Protein AF-A0A2E5VVD4-F1 (afdb_monomer_lite)

Sequence (200 aa):
MLAKIFTSFLLYHSFAFPFYCQLQSVQVDSKLNGIIVKLELDSLLDYKNISGWQSDNDWFYLTLYQCKTPLNGSILKSVHKDILKFEIIENEESLQLGIKSKEPIDQFNFSTPFNKNTIIASLHFSTKILATGNKNKTINHHFDDVGISMGIKTWLNTTGVGLTISGLVREDKMTENFHFKAGLSIIITTFILDKILRNF

Foldseek 3Di:
DVVVVVVVVVVVVVVPDQQAKEWAEWAWDDDPFFIKIKTAIPDAADPVQWDWDWDPQQKIKIKGFRYDHPPVNHYHYHHDPQFPDWDWDDDPGIIMIITHHPFTFDDKDWDDPPPGSMIIITTGGDCVCVVCVVVPPPPPPPPLQLFDDPVVLVVLLVQLVVLLVVLVVDPPDSVVGPSNVSSVCSNVVRVVRRVVSNVD

pLDDT: mean 84.1, std 15.3, range [38.66, 98.0]

Secondary structure (DSSP, 8-state):
-HHHHHHHHHHHHHTS-PPPEEEEEEEEEEETTEEEEEEEESSPPPGGGEEEEE-TTSEEEEEEETEE--TT---EEEE-TT-SEEEEEE-SSEEEEEEE-SS-EEEEEEE--TTSSEEEEEEEEPHHHHHHHHHH----------SS-HHHHHHHHHHHHHHHHHHHSSSS-TTT-HHHHHHHHHHHHHHHHHHHHH--

Structure (mmCIF, N/CA/C/O backbone):
data_AF-A0A2E5VVD4-F1
#
_entry.id   AF-A0A2E5VVD4-F1
#
loop_
_atom_site.group_PDB
_atom_site.id
_atom_site.type_symbol
_atom_site.label_atom_id
_atom_site.label_alt_id
_atom_site.label_comp_id
_atom_site.label_asym_id
_atom_site.label_entity_id
_atom_site.label_seq_id
_atom_site.pdbx_PDB_ins_code
_atom_site.Cartn_x
_atom_site.Cartn_y
_atom_site.Cartn_z
_atom_site.occupancy
_atom_site.B_iso_or_equiv
_atom_site.auth_seq_id
_atom_site.auth_comp_id
_atom_site.auth_asym_id
_atom_site.auth_atom_id
_atom_site.pdbx_PDB_model_num
ATOM 1 N N . MET A 1 1 ? -18.005 -10.416 52.080 1.00 66.06 1 MET A N 1
ATOM 2 C CA . MET A 1 1 ? -18.365 -11.183 50.863 1.00 66.06 1 MET A CA 1
ATOM 3 C C . MET A 1 1 ? -18.692 -10.252 49.693 1.00 66.06 1 MET A C 1
ATOM 5 O O . MET A 1 1 ? -18.036 -10.364 48.670 1.00 66.06 1 MET A O 1
ATOM 9 N N . LEU A 1 2 ? -19.574 -9.260 49.879 1.00 74.19 2 LEU A N 1
ATOM 10 C CA . LEU A 1 2 ? -19.893 -8.210 48.889 1.00 74.19 2 LEU A CA 1
ATOM 11 C C . LEU A 1 2 ? -18.675 -7.458 48.323 1.00 74.19 2 LEU A C 1
ATOM 13 O O . LEU A 1 2 ? -18.548 -7.344 47.111 1.00 74.19 2 LEU A O 1
ATOM 17 N N . ALA A 1 3 ? -17.736 -7.031 49.175 1.00 74.00 3 ALA A N 1
ATOM 18 C CA . ALA A 1 3 ? -16.533 -6.328 48.716 1.00 74.00 3 ALA A CA 1
ATOM 19 C C . ALA A 1 3 ? -15.671 -7.171 47.756 1.00 74.00 3 ALA A C 1
ATOM 21 O O . ALA A 1 3 ? -15.161 -6.639 46.781 1.00 74.00 3 ALA A O 1
ATOM 22 N N . LYS A 1 4 ? -15.573 -8.493 47.983 1.00 70.56 4 LYS A N 1
ATOM 23 C CA . LYS A 1 4 ? -14.806 -9.408 47.119 1.00 70.56 4 LYS A CA 1
ATOM 24 C C . LYS A 1 4 ? -15.475 -9.621 45.757 1.00 70.56 4 LYS A C 1
ATOM 26 O O . LYS A 1 4 ? -14.786 -9.705 44.746 1.00 70.56 4 LYS A O 1
ATOM 31 N N . ILE A 1 5 ? -16.808 -9.678 45.732 1.00 80.00 5 ILE A N 1
ATOM 32 C CA . ILE A 1 5 ? -17.602 -9.772 44.497 1.00 80.00 5 ILE A CA 1
ATOM 33 C C . ILE A 1 5 ? -17.449 -8.484 43.683 1.00 80.00 5 ILE A C 1
ATOM 35 O O . ILE A 1 5 ? -17.184 -8.545 42.488 1.00 80.00 5 ILE A O 1
ATOM 39 N N . PHE A 1 6 ? -17.520 -7.328 44.344 1.00 80.19 6 PHE A N 1
ATOM 40 C CA . PHE A 1 6 ? -17.354 -6.028 43.700 1.00 80.19 6 PHE A CA 1
ATOM 41 C C . PHE A 1 6 ? -15.943 -5.844 43.122 1.00 80.19 6 PHE A C 1
ATOM 43 O O . PHE A 1 6 ? -15.794 -5.453 41.968 1.00 80.19 6 PHE A O 1
ATOM 50 N N . THR A 1 7 ? -14.897 -6.215 43.869 1.00 76.25 7 THR A N 1
ATOM 51 C CA . THR A 1 7 ? -13.516 -6.180 43.356 1.00 76.25 7 THR A CA 1
ATOM 52 C C . THR A 1 7 ? -13.291 -7.162 42.210 1.00 76.25 7 THR A C 1
ATOM 54 O O . THR A 1 7 ? -12.569 -6.843 41.271 1.00 76.25 7 THR A O 1
ATOM 57 N N . SER A 1 8 ? -13.920 -8.341 42.253 1.00 73.94 8 SER A N 1
ATOM 58 C CA . SER A 1 8 ? -13.820 -9.330 41.174 1.00 73.94 8 SER A CA 1
ATOM 59 C C . SER A 1 8 ? -14.537 -8.864 39.906 1.00 73.94 8 SER A C 1
ATOM 61 O O . SER A 1 8 ? -14.047 -9.118 38.811 1.00 73.94 8 SER A O 1
ATOM 63 N N . PHE A 1 9 ? -15.663 -8.158 40.049 1.00 76.75 9 PHE A N 1
ATOM 64 C CA . PHE A 1 9 ? -16.399 -7.551 38.941 1.00 76.75 9 PHE A CA 1
ATOM 65 C C . PHE A 1 9 ? -15.610 -6.401 38.293 1.00 76.75 9 PHE A C 1
ATOM 67 O O . PHE A 1 9 ? -15.500 -6.345 37.070 1.00 76.75 9 PHE A O 1
ATOM 74 N N . LEU A 1 10 ? -14.983 -5.539 39.104 1.00 72.69 10 LEU A N 1
ATOM 75 C CA . LEU A 1 10 ? -14.117 -4.458 38.615 1.00 72.69 10 LEU A CA 1
ATOM 76 C C . LEU A 1 10 ? -12.879 -4.982 37.877 1.00 72.69 10 LEU A C 1
ATOM 78 O O . LEU A 1 10 ? -12.549 -4.470 36.812 1.00 72.69 10 LEU A O 1
ATOM 82 N N . LEU A 1 11 ? -12.222 -6.025 38.398 1.00 66.31 11 LEU A N 1
ATOM 83 C CA . LEU A 1 11 ? -11.095 -6.664 37.711 1.00 66.31 11 LEU A CA 1
ATOM 84 C C . LEU A 1 11 ? -11.517 -7.256 36.361 1.00 66.31 11 LEU A C 1
ATOM 86 O O . LEU A 1 11 ? -10.784 -7.102 35.391 1.00 66.31 11 LEU A O 1
ATOM 90 N N . TYR A 1 12 ? -12.706 -7.864 36.273 1.00 69.69 12 TYR A N 1
ATOM 91 C CA . TYR A 1 12 ? -13.235 -8.409 35.017 1.00 69.69 12 TYR A CA 1
ATOM 92 C C . TYR A 1 12 ? -13.487 -7.324 33.960 1.00 69.69 12 TYR A C 1
ATOM 94 O O . TYR A 1 12 ? -13.203 -7.535 32.784 1.00 69.69 12 TYR A O 1
ATOM 102 N N . HIS A 1 13 ? -13.981 -6.151 34.368 1.00 59.47 13 HIS A N 1
ATOM 103 C CA . HIS A 1 13 ? -14.210 -5.028 33.453 1.00 59.47 13 HIS A CA 1
ATOM 104 C C . HIS A 1 13 ? -12.912 -4.432 32.899 1.00 59.47 13 HIS A C 1
ATOM 106 O O . HIS A 1 13 ? -12.866 -4.078 31.724 1.00 59.47 13 HIS A O 1
ATOM 112 N N . SER A 1 14 ? -11.839 -4.375 33.690 1.00 57.50 14 SER A N 1
ATOM 113 C CA . SER A 1 14 ? -10.549 -3.838 33.230 1.00 57.50 14 SER A CA 1
ATOM 114 C C . SER A 1 14 ? -9.886 -4.682 32.133 1.00 57.50 14 SER A C 1
ATOM 116 O O . SER A 1 14 ? -9.133 -4.138 31.333 1.00 57.50 14 SER A O 1
ATOM 118 N N . PHE A 1 15 ? -10.176 -5.987 32.057 1.00 58.84 15 PHE A N 1
ATOM 119 C CA . PHE A 1 15 ? -9.691 -6.858 30.975 1.00 58.84 15 PHE A CA 1
ATOM 120 C C . PHE A 1 15 ? -10.550 -6.798 29.703 1.00 58.84 15 PHE A C 1
ATOM 122 O O . PHE A 1 15 ? -10.121 -7.286 28.662 1.00 58.84 15 PHE A O 1
ATOM 129 N N . ALA A 1 16 ? -11.753 -6.222 29.775 1.00 57.25 16 ALA A N 1
ATOM 130 C CA . ALA A 1 16 ? -12.737 -6.267 28.695 1.00 57.25 16 ALA A CA 1
ATOM 131 C C . ALA A 1 16 ? -12.714 -5.043 27.766 1.00 57.25 16 ALA A C 1
ATOM 133 O O . ALA A 1 16 ? -13.483 -5.010 26.809 1.00 57.25 16 ALA A O 1
ATOM 134 N N . PHE A 1 17 ? -11.860 -4.044 28.016 1.00 59.28 17 PHE A N 1
ATOM 135 C CA . PHE A 1 17 ? -11.708 -2.907 27.109 1.00 59.28 17 PHE A CA 1
ATOM 136 C C . PHE A 1 17 ? -10.603 -3.190 26.084 1.00 59.28 17 PHE A C 1
ATOM 138 O O . PHE A 1 17 ? -9.424 -3.139 26.441 1.00 59.28 17 PHE A O 1
ATOM 145 N N . PRO A 1 18 ? -10.946 -3.487 24.815 1.00 64.69 18 PRO A N 1
ATOM 146 C CA . PRO A 1 18 ? -9.945 -3.584 23.765 1.00 64.69 18 PRO A CA 1
ATOM 147 C C . PRO A 1 18 ? -9.253 -2.230 23.597 1.00 64.69 18 PRO A C 1
ATOM 149 O O . PRO A 1 18 ? -9.897 -1.183 23.507 1.00 64.69 18 PRO A O 1
ATOM 152 N N . PHE A 1 19 ? -7.924 -2.256 23.590 1.00 73.19 19 PHE A N 1
ATOM 153 C CA . PHE A 1 19 ? -7.115 -1.081 23.306 1.00 73.19 19 PHE A CA 1
ATOM 154 C C . PHE A 1 19 ? -7.217 -0.772 21.809 1.00 73.19 19 PHE A C 1
ATOM 156 O O . PHE A 1 19 ? -6.881 -1.624 20.989 1.00 73.19 19 PHE A O 1
ATOM 163 N N . TYR A 1 20 ? -7.698 0.424 21.461 1.00 87.69 20 TYR A N 1
ATOM 164 C CA . TYR A 1 20 ? -7.788 0.879 20.074 1.00 87.69 20 TYR A CA 1
ATOM 165 C C . TYR A 1 20 ? -6.680 1.878 19.767 1.00 87.69 20 TYR A C 1
ATOM 167 O O . TYR A 1 20 ? -6.495 2.837 20.516 1.00 87.69 20 TYR A O 1
ATOM 175 N N . CYS A 1 21 ? -6.010 1.693 18.635 1.00 92.00 21 CYS A N 1
ATOM 176 C CA . CYS A 1 21 ? -5.147 2.712 18.062 1.00 92.00 21 CYS A CA 1
ATOM 177 C C . CYS A 1 21 ? -5.980 3.854 17.453 1.00 92.00 21 CYS A C 1
ATOM 179 O O . CYS A 1 21 ? -7.119 3.651 17.022 1.00 92.00 21 CYS A O 1
ATOM 181 N N . GLN A 1 22 ? -5.418 5.054 17.368 1.00 93.81 22 GLN A N 1
ATOM 182 C CA . GLN A 1 22 ? -6.041 6.203 16.708 1.00 93.81 22 GLN A CA 1
ATOM 183 C C . GLN A 1 22 ? -5.220 6.646 15.503 1.00 93.81 22 GLN A C 1
ATOM 185 O O . GLN A 1 22 ? -4.016 6.881 15.618 1.00 93.81 22 GLN A O 1
ATOM 190 N N . LEU A 1 23 ? -5.879 6.811 14.353 1.00 95.19 23 LEU A N 1
ATOM 191 C CA . LEU A 1 23 ? -5.253 7.360 13.150 1.00 95.19 23 LEU A CA 1
ATOM 192 C C . LEU A 1 23 ? -5.106 8.881 13.276 1.00 95.19 23 LEU A C 1
ATOM 194 O O . LEU A 1 23 ? -6.095 9.606 13.248 1.00 95.19 23 LEU A O 1
ATOM 198 N N . GLN A 1 24 ? -3.874 9.373 13.373 1.00 94.75 24 GLN A N 1
ATOM 199 C CA . GLN A 1 24 ? -3.573 10.802 13.502 1.00 94.75 24 GLN A CA 1
ATOM 200 C C . GLN A 1 24 ? -3.412 11.480 12.140 1.00 94.75 24 GLN A C 1
ATOM 202 O O . GLN A 1 24 ? -3.912 12.587 11.917 1.00 94.75 24 GLN A O 1
ATOM 207 N N . SER A 1 25 ? -2.718 10.819 11.212 1.00 95.19 25 SER A N 1
ATOM 208 C CA . SER A 1 25 ? -2.493 11.354 9.872 1.00 95.19 25 SER A CA 1
ATOM 209 C C . SER A 1 25 ? -2.483 10.269 8.803 1.00 95.19 25 SER A C 1
ATOM 211 O O . SER A 1 25 ? -2.106 9.120 9.043 1.00 95.19 25 SER A O 1
ATOM 213 N N . VAL A 1 26 ? -2.910 10.653 7.602 1.00 97.00 26 VAL A N 1
ATOM 214 C CA . VAL A 1 26 ? -2.826 9.840 6.393 1.00 97.00 26 VAL A CA 1
ATOM 215 C C . VAL A 1 26 ? -2.286 10.674 5.240 1.00 97.00 26 VAL A C 1
ATOM 217 O O . VAL A 1 26 ? -2.833 11.720 4.881 1.00 97.00 26 VAL A O 1
ATOM 220 N N . GLN A 1 27 ? -1.214 10.177 4.635 1.00 97.81 27 GLN A N 1
ATOM 221 C CA . GLN A 1 27 ? -0.644 10.704 3.408 1.00 97.81 27 GLN A CA 1
ATOM 222 C C . GLN A 1 27 ? -0.701 9.632 2.319 1.00 97.81 27 GLN A C 1
ATOM 224 O O . GLN A 1 27 ? -0.211 8.523 2.513 1.00 97.81 27 GLN A O 1
ATOM 229 N N . VAL A 1 28 ? -1.286 9.965 1.172 1.00 97.88 28 VAL A N 1
ATOM 230 C CA . VAL A 1 28 ? -1.399 9.075 0.012 1.00 97.88 28 VAL A CA 1
ATOM 231 C C . VAL A 1 28 ? -0.678 9.714 -1.164 1.00 97.88 28 VAL A C 1
ATOM 233 O O . VAL A 1 28 ? -1.190 10.656 -1.766 1.00 97.88 28 VAL A O 1
ATOM 236 N N . ASP A 1 29 ? 0.492 9.188 -1.510 1.00 97.62 29 ASP A N 1
ATOM 237 C CA . ASP A 1 29 ? 1.311 9.673 -2.617 1.00 97.62 29 ASP A CA 1
ATOM 238 C C . ASP A 1 29 ? 1.200 8.739 -3.825 1.00 97.62 29 ASP A C 1
ATOM 240 O O . ASP A 1 29 ? 1.429 7.534 -3.717 1.00 97.62 29 ASP A O 1
ATOM 244 N N . SER A 1 30 ? 0.928 9.298 -5.005 1.00 94.69 30 SER A N 1
ATOM 245 C CA . SER A 1 30 ? 0.985 8.542 -6.260 1.00 94.69 30 SER A CA 1
ATOM 246 C C . SER A 1 30 ? 2.418 8.489 -6.790 1.00 94.69 30 SER A C 1
ATOM 248 O O . SER A 1 30 ? 3.129 9.497 -6.794 1.00 94.69 30 SER A O 1
ATOM 250 N N . LYS A 1 31 ? 2.841 7.321 -7.269 1.00 94.44 31 LYS A N 1
ATOM 251 C CA . LYS A 1 31 ? 4.103 7.078 -7.983 1.00 94.44 31 LYS A CA 1
ATOM 252 C C . LYS A 1 31 ? 3.797 6.477 -9.357 1.00 94.44 31 LYS A C 1
ATOM 254 O O . LYS A 1 31 ? 2.655 6.152 -9.665 1.00 94.44 31 LYS A O 1
ATOM 259 N N . LEU A 1 32 ? 4.821 6.332 -10.198 1.00 89.75 32 LEU A N 1
ATOM 260 C CA . LEU A 1 32 ? 4.652 5.765 -11.543 1.00 89.75 32 LEU A CA 1
ATOM 261 C C . LEU A 1 32 ? 4.206 4.296 -11.518 1.00 89.75 32 LEU A C 1
ATOM 263 O O . LEU A 1 32 ? 3.442 3.872 -12.374 1.00 89.75 32 LEU A O 1
ATOM 267 N N . ASN A 1 33 ? 4.691 3.523 -10.548 1.00 90.12 33 ASN A N 1
ATOM 268 C CA . ASN A 1 33 ? 4.468 2.080 -10.440 1.00 90.12 33 ASN A CA 1
ATOM 269 C C . ASN A 1 33 ? 3.505 1.693 -9.307 1.00 90.12 33 ASN A C 1
ATOM 271 O O . ASN A 1 33 ? 3.411 0.511 -8.971 1.00 90.12 33 ASN A O 1
ATOM 275 N N . GLY A 1 34 ? 2.836 2.660 -8.680 1.00 94.94 34 GLY A N 1
ATOM 276 C CA . GLY A 1 34 ? 1.992 2.376 -7.531 1.00 94.94 34 GLY A CA 1
ATOM 277 C C . GLY A 1 34 ? 1.653 3.586 -6.674 1.00 94.94 34 GLY A C 1
ATOM 278 O O . GLY A 1 34 ? 1.798 4.737 -7.083 1.00 94.94 34 GLY A O 1
ATOM 279 N N . ILE A 1 35 ? 1.222 3.307 -5.451 1.00 97.50 35 ILE A N 1
ATOM 280 C CA . ILE A 1 35 ? 0.815 4.277 -4.439 1.00 97.50 35 ILE A CA 1
ATOM 281 C C . ILE A 1 35 ? 1.576 3.974 -3.150 1.00 97.50 35 ILE A C 1
ATOM 283 O O . ILE A 1 35 ? 1.736 2.814 -2.767 1.00 97.50 35 ILE A O 1
ATOM 287 N N . ILE A 1 36 ? 2.031 5.021 -2.468 1.00 98.00 36 ILE A N 1
ATOM 288 C CA . ILE A 1 36 ? 2.586 4.924 -1.119 1.00 98.00 36 ILE A CA 1
ATOM 289 C C . ILE A 1 36 ? 1.586 5.555 -0.161 1.00 98.00 36 ILE A C 1
ATOM 291 O O . ILE A 1 36 ? 1.243 6.728 -0.300 1.00 98.00 36 ILE A O 1
ATOM 295 N N . VAL A 1 37 ? 1.135 4.779 0.817 1.00 97.88 37 VAL A N 1
ATOM 296 C CA . VAL A 1 37 ? 0.280 5.258 1.902 1.00 97.88 37 VAL A CA 1
ATOM 297 C C . VAL A 1 37 ? 1.112 5.301 3.170 1.00 97.88 37 VAL A C 1
ATOM 299 O O . VAL A 1 37 ? 1.617 4.273 3.613 1.00 97.88 37 VAL A O 1
ATOM 302 N N . LYS A 1 38 ? 1.251 6.479 3.764 1.00 96.94 38 LYS A N 1
ATOM 303 C CA . LYS A 1 38 ? 1.884 6.665 5.065 1.00 96.94 38 LYS A CA 1
ATOM 304 C C . LYS A 1 38 ? 0.809 7.011 6.087 1.00 96.94 38 LYS A C 1
ATOM 306 O O . LYS A 1 38 ? 0.061 7.967 5.901 1.00 96.94 38 LYS A O 1
ATOM 311 N N . LEU A 1 39 ? 0.752 6.228 7.153 1.00 96.06 39 LEU A N 1
ATOM 312 C CA . LEU A 1 39 ? -0.196 6.366 8.251 1.00 96.06 39 LEU A CA 1
ATOM 313 C C . LEU A 1 39 ? 0.583 6.661 9.520 1.00 96.06 39 LEU A C 1
ATOM 315 O O . LEU A 1 39 ? 1.559 5.965 9.794 1.00 96.06 39 LEU A O 1
ATOM 319 N N . GLU A 1 40 ? 0.159 7.655 10.289 1.00 94.75 40 GLU A N 1
ATOM 320 C CA . GLU A 1 40 ? 0.685 7.907 11.631 1.00 94.75 40 GLU A CA 1
ATOM 321 C C . GLU A 1 40 ? -0.414 7.639 12.651 1.00 94.75 40 GLU A C 1
ATOM 323 O O . GLU A 1 40 ? -1.542 8.114 12.513 1.00 94.75 40 GLU A O 1
ATOM 328 N N . LEU A 1 41 ? -0.072 6.838 13.650 1.00 93.62 41 LEU A N 1
ATOM 329 C CA . LEU A 1 41 ? -0.947 6.356 14.701 1.00 93.62 41 LEU A CA 1
ATOM 330 C C . LEU A 1 41 ? -0.486 6.904 16.054 1.00 93.62 41 LEU A C 1
ATOM 332 O O . LEU A 1 41 ? 0.678 7.259 16.240 1.00 93.62 41 LEU A O 1
ATOM 336 N N . ASP A 1 42 ? -1.381 6.918 17.032 1.00 92.44 42 ASP A N 1
ATOM 337 C CA . ASP A 1 42 ? -1.037 7.239 18.422 1.00 92.44 42 ASP A CA 1
ATOM 338 C C . ASP A 1 42 ? -0.238 6.133 19.133 1.00 92.44 42 ASP A C 1
ATOM 340 O O . ASP A 1 42 ? 0.471 6.400 20.101 1.00 92.44 42 ASP A O 1
ATOM 344 N N . SER A 1 43 ? -0.294 4.904 18.620 1.00 89.50 43 SER A N 1
ATOM 345 C CA . SER A 1 43 ? 0.280 3.695 19.209 1.00 89.50 43 SER A CA 1
ATOM 346 C C . SER A 1 43 ? 0.775 2.732 18.125 1.00 89.50 43 SER A C 1
ATOM 348 O O . SER A 1 43 ? 0.366 2.798 16.965 1.00 89.50 43 SER A O 1
ATOM 350 N N . LEU A 1 44 ? 1.713 1.851 18.487 1.00 84.19 44 LEU A N 1
ATOM 351 C CA . LEU A 1 44 ? 2.206 0.812 1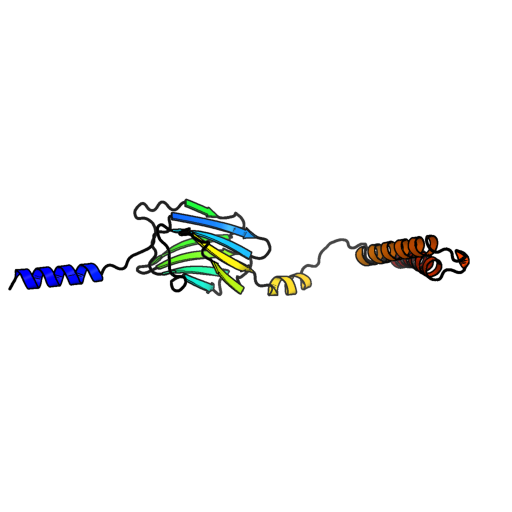7.582 1.00 84.19 44 LEU A CA 1
ATOM 352 C C . LEU A 1 44 ? 1.120 -0.240 17.355 1.00 84.19 44 LEU A C 1
ATOM 354 O O . LEU A 1 44 ? 0.574 -0.792 18.308 1.00 84.19 44 LEU A O 1
ATOM 358 N N . LEU A 1 45 ? 0.868 -0.549 16.087 1.00 84.88 45 LEU A N 1
ATOM 359 C CA . LEU A 1 45 ? -0.050 -1.600 15.675 1.00 84.88 45 LEU A CA 1
ATOM 360 C C . LEU A 1 45 ? 0.736 -2.852 15.269 1.00 84.88 45 LEU A C 1
ATOM 362 O O . LEU A 1 45 ? 1.731 -2.760 14.549 1.00 84.88 45 LEU A O 1
ATOM 366 N N . ASP A 1 46 ? 0.279 -4.022 15.717 1.00 85.25 46 ASP A N 1
ATOM 367 C CA . ASP A 1 46 ? 0.824 -5.308 15.276 1.00 85.25 46 ASP A CA 1
ATOM 368 C C . ASP A 1 46 ? 0.535 -5.509 13.779 1.00 85.25 46 ASP A C 1
ATOM 370 O O . ASP A 1 46 ? -0.575 -5.254 13.312 1.00 85.25 46 ASP A O 1
ATOM 374 N N . TYR A 1 47 ? 1.517 -6.007 13.028 1.00 85.25 47 TYR A N 1
ATOM 375 C CA . TYR A 1 47 ? 1.385 -6.278 11.598 1.00 85.25 47 TYR A CA 1
ATOM 376 C C . TYR A 1 47 ? 0.196 -7.193 11.280 1.00 85.25 47 TYR A C 1
ATOM 378 O O . TYR A 1 47 ? -0.463 -7.020 10.257 1.00 85.25 47 TYR A O 1
ATOM 386 N N . LYS A 1 48 ? -0.124 -8.139 12.173 1.00 89.44 48 LYS A N 1
ATOM 387 C CA . LYS A 1 48 ? -1.277 -9.043 12.005 1.00 89.44 48 LYS A CA 1
ATOM 388 C C . LYS A 1 48 ? -2.628 -8.315 11.999 1.00 89.44 48 LYS A C 1
ATOM 390 O O . LYS A 1 48 ? -3.611 -8.866 11.519 1.00 89.44 48 LYS A O 1
ATOM 395 N N . ASN A 1 49 ? -2.669 -7.093 12.531 1.00 92.38 49 ASN A N 1
ATOM 396 C CA . ASN A 1 49 ? -3.857 -6.248 12.594 1.00 92.38 49 ASN A CA 1
ATOM 397 C C . ASN A 1 49 ? -3.955 -5.305 11.381 1.00 92.38 49 ASN A C 1
ATOM 399 O O . ASN A 1 49 ? -4.740 -4.357 11.401 1.00 92.38 49 ASN A O 1
ATOM 403 N N . ILE A 1 50 ? -3.184 -5.553 10.320 1.00 94.44 50 ILE A N 1
ATOM 404 C CA . ILE A 1 50 ? -3.227 -4.789 9.075 1.00 94.44 50 ILE A CA 1
ATOM 405 C C . ILE A 1 50 ? -3.509 -5.754 7.928 1.00 94.44 50 ILE A C 1
ATOM 407 O O . ILE A 1 50 ? -2.820 -6.759 7.759 1.00 94.44 50 ILE A O 1
ATOM 411 N N . SER A 1 51 ? -4.499 -5.438 7.100 1.00 95.75 51 SER A N 1
ATOM 412 C CA . SER A 1 51 ? -4.776 -6.201 5.882 1.00 95.75 51 SER A CA 1
ATOM 413 C C . SER A 1 51 ? -5.087 -5.292 4.704 1.00 95.75 51 SER A C 1
ATOM 415 O O . SER A 1 51 ? -5.575 -4.177 4.874 1.00 95.75 51 SER A O 1
ATOM 417 N N . GLY A 1 52 ? -4.821 -5.781 3.498 1.00 96.31 52 GLY A N 1
ATOM 418 C CA . GLY A 1 52 ? -5.132 -5.098 2.249 1.00 96.31 52 GLY A CA 1
ATOM 419 C C . GLY A 1 52 ? -5.877 -6.030 1.306 1.00 96.31 52 GLY A C 1
ATOM 420 O O . GLY A 1 52 ? -5.605 -7.230 1.301 1.00 96.31 52 GLY A O 1
ATOM 421 N N . TRP A 1 53 ? -6.802 -5.502 0.513 1.00 96.00 53 TRP A N 1
ATOM 422 C CA . TRP A 1 53 ? -7.429 -6.265 -0.563 1.00 96.00 53 TRP A CA 1
ATOM 423 C C . TRP A 1 53 ? -7.883 -5.359 -1.707 1.00 96.00 53 TRP A C 1
ATOM 425 O O . TRP A 1 53 ? -8.292 -4.216 -1.500 1.00 96.00 53 TRP A O 1
ATOM 435 N N . GLN A 1 54 ? -7.788 -5.888 -2.925 1.00 94.75 54 GLN A N 1
ATOM 436 C CA . GLN A 1 54 ? -8.278 -5.250 -4.141 1.00 94.75 54 GLN A CA 1
ATOM 437 C C . GLN A 1 54 ? -9.694 -5.759 -4.428 1.00 94.75 54 GLN A C 1
ATOM 439 O O . GLN A 1 54 ? -9.923 -6.964 -4.482 1.00 94.75 54 GLN A O 1
ATOM 444 N N . SER A 1 55 ? -10.628 -4.833 -4.607 1.00 92.19 55 SER A N 1
ATOM 445 C CA . SER A 1 55 ? -12.005 -5.086 -5.026 1.00 92.19 55 SER A CA 1
ATOM 446 C C . SER A 1 55 ? -12.130 -5.043 -6.552 1.00 92.19 55 SER A C 1
ATOM 448 O O . SER A 1 55 ? -11.343 -4.371 -7.226 1.00 92.19 55 SER A O 1
ATOM 450 N N . ASP A 1 56 ? -13.175 -5.671 -7.093 1.00 88.31 56 ASP A N 1
ATOM 451 C CA . ASP A 1 56 ? -13.462 -5.738 -8.536 1.00 88.31 56 ASP A CA 1
ATOM 452 C C . ASP A 1 56 ? -13.880 -4.389 -9.157 1.00 88.31 56 ASP A C 1
ATOM 454 O O . ASP A 1 56 ? -13.994 -4.261 -10.372 1.00 88.31 56 ASP A O 1
ATOM 458 N N . ASN A 1 57 ? -14.128 -3.364 -8.338 1.00 87.69 57 ASN A N 1
ATOM 459 C CA . ASN A 1 57 ? -14.611 -2.040 -8.750 1.00 87.69 57 ASN A CA 1
ATOM 460 C C . ASN A 1 57 ? -13.545 -0.929 -8.624 1.00 87.69 57 ASN A C 1
ATOM 462 O O . ASN A 1 57 ? -13.875 0.229 -8.334 1.00 87.69 57 ASN A O 1
ATOM 466 N N . ASP A 1 58 ? -12.276 -1.294 -8.827 1.00 89.50 58 ASP A N 1
ATOM 467 C CA . ASP A 1 58 ? -11.079 -0.433 -8.777 1.00 89.50 58 ASP A CA 1
ATOM 468 C C . ASP A 1 58 ? -10.785 0.200 -7.409 1.00 89.50 58 ASP A C 1
ATOM 470 O O . ASP A 1 58 ? -9.999 1.145 -7.295 1.00 89.50 58 ASP A O 1
ATOM 474 N N . TRP A 1 59 ? -11.406 -0.320 -6.351 1.00 96.75 59 TRP A N 1
ATOM 475 C CA . TRP A 1 59 ? -11.099 0.069 -4.982 1.00 96.75 59 TRP A CA 1
ATOM 476 C C . TRP A 1 59 ? -10.070 -0.864 -4.376 1.00 96.75 59 TRP A C 1
ATOM 478 O O . TRP A 1 59 ? -10.246 -2.078 -4.363 1.00 96.75 59 TRP A O 1
ATOM 488 N N . PHE A 1 60 ? -9.031 -0.283 -3.801 1.00 97.56 60 PHE A N 1
ATOM 489 C CA . PHE A 1 60 ? -8.176 -0.968 -2.854 1.00 97.56 60 PHE A CA 1
ATOM 490 C C . PHE A 1 60 ? -8.575 -0.566 -1.439 1.00 97.56 60 PHE A C 1
ATOM 492 O O . PHE A 1 60 ? -8.747 0.621 -1.146 1.00 97.56 60 PHE A O 1
ATOM 499 N N . TYR A 1 61 ? -8.699 -1.545 -0.554 1.00 97.62 61 TYR A N 1
ATOM 500 C CA . TYR A 1 61 ? -9.051 -1.325 0.837 1.00 97.62 61 TYR A CA 1
ATOM 501 C C . TYR A 1 61 ? -7.908 -1.736 1.748 1.00 97.62 61 TYR A C 1
ATOM 503 O O . TYR A 1 61 ? -7.487 -2.890 1.753 1.00 97.62 61 TYR A O 1
ATOM 511 N N . LEU A 1 62 ? -7.441 -0.787 2.555 1.00 97.50 62 LEU A N 1
ATOM 512 C CA . LEU A 1 62 ? -6.502 -1.022 3.644 1.00 97.50 62 LEU A CA 1
ATOM 513 C C . LEU A 1 62 ? -7.277 -1.008 4.957 1.00 97.50 62 LEU A C 1
ATOM 515 O O . LEU A 1 62 ? -7.922 -0.018 5.275 1.00 97.50 62 LEU A O 1
ATOM 519 N N . THR A 1 63 ? -7.228 -2.098 5.711 1.00 96.75 63 THR A N 1
ATOM 520 C CA . THR A 1 63 ? -7.961 -2.264 6.972 1.00 96.75 63 THR A CA 1
ATOM 521 C C . THR A 1 63 ? -6.980 -2.299 8.132 1.00 96.75 63 THR A C 1
ATOM 523 O O . THR A 1 63 ? -6.025 -3.076 8.110 1.00 96.75 63 THR A O 1
ATOM 526 N N . LEU A 1 64 ? -7.225 -1.457 9.129 1.00 95.81 64 LEU A N 1
ATOM 527 C CA . LEU A 1 64 ? -6.541 -1.426 10.414 1.00 95.81 64 LEU A CA 1
ATOM 528 C C . LEU A 1 64 ? -7.505 -1.966 11.477 1.00 95.81 64 LEU A C 1
ATOM 530 O O . LEU A 1 64 ? -8.460 -1.283 11.860 1.00 95.81 64 LEU A O 1
ATOM 534 N N . TYR A 1 65 ? -7.285 -3.193 11.939 1.00 94.12 65 TYR A N 1
ATOM 535 C CA . TYR A 1 65 ? -8.071 -3.774 13.027 1.00 94.12 65 TYR A CA 1
ATOM 536 C C . TYR A 1 65 ? -7.701 -3.122 14.355 1.00 94.12 65 TYR A C 1
ATOM 538 O O . TYR A 1 65 ? -6.540 -2.787 14.583 1.00 94.12 65 TYR A O 1
ATOM 546 N N . GLN A 1 66 ? -8.684 -2.976 15.243 1.00 93.19 66 GLN A N 1
ATOM 547 C CA . GLN A 1 66 ? -8.521 -2.317 16.540 1.00 93.19 66 GLN A CA 1
ATOM 548 C C . GLN A 1 66 ? -7.970 -0.894 16.395 1.00 93.19 66 GLN A C 1
ATOM 550 O O . GLN A 1 66 ? -7.170 -0.435 17.203 1.00 93.19 66 GLN A O 1
ATOM 555 N N . CYS A 1 67 ? -8.418 -0.177 15.369 1.00 93.38 67 CYS A N 1
ATOM 556 C CA . CYS A 1 67 ? -8.092 1.226 15.167 1.00 93.38 67 CYS A CA 1
ATOM 557 C C . CYS A 1 67 ? -9.350 2.035 14.871 1.00 93.38 67 CYS A C 1
ATOM 559 O O . CYS A 1 67 ? -10.296 1.511 14.283 1.00 93.38 67 CYS A O 1
ATOM 561 N N . LYS A 1 68 ? -9.351 3.306 15.278 1.00 93.56 68 LYS A N 1
ATOM 562 C CA . LYS A 1 68 ? -10.470 4.243 15.110 1.00 93.56 68 LYS A CA 1
ATOM 563 C C . LYS A 1 68 ? -10.000 5.623 14.680 1.00 93.56 68 LYS A C 1
ATOM 565 O O . LYS A 1 68 ? -8.804 5.936 14.713 1.00 93.56 68 LYS A O 1
ATOM 570 N N . THR A 1 69 ? -10.948 6.456 14.264 1.00 92.00 69 THR A N 1
ATOM 571 C CA . THR A 1 69 ? -10.674 7.883 14.122 1.00 92.00 69 THR A CA 1
ATOM 572 C C . THR A 1 69 ? -10.571 8.543 15.508 1.00 92.00 69 THR A C 1
ATOM 574 O O . THR A 1 69 ? -11.140 8.041 16.483 1.00 92.00 69 THR A O 1
ATOM 577 N N . PRO A 1 70 ? -9.810 9.641 15.656 1.00 88.88 70 PRO A N 1
ATOM 578 C CA . PRO A 1 70 ? -9.761 10.378 16.913 1.00 88.88 70 PRO A CA 1
ATOM 579 C C . PRO A 1 70 ? -11.153 10.899 17.292 1.00 88.88 70 PRO A C 1
ATOM 581 O O . PRO A 1 70 ? -11.911 11.325 16.426 1.00 88.88 70 PRO A O 1
ATOM 584 N N . LEU A 1 71 ? -11.468 10.964 18.590 1.00 81.69 71 LEU A N 1
ATOM 585 C CA . LEU A 1 71 ? -12.769 11.441 19.105 1.00 81.69 71 LEU A CA 1
ATOM 586 C C . LEU A 1 71 ? -13.170 12.842 18.609 1.00 81.69 71 LEU A C 1
ATOM 588 O O . LEU A 1 71 ? -14.352 13.151 18.508 1.00 81.69 71 LEU A O 1
ATOM 592 N N . ASN A 1 72 ? -12.191 13.700 18.314 1.00 81.19 72 ASN A N 1
ATOM 593 C CA . ASN A 1 72 ? -12.422 15.045 17.786 1.00 81.19 72 ASN A CA 1
ATOM 594 C C . ASN A 1 72 ? -12.576 15.083 16.250 1.00 81.19 72 ASN A C 1
ATOM 596 O O . ASN A 1 72 ? -12.745 16.163 15.688 1.00 81.19 72 ASN A O 1
ATOM 600 N N . GLY A 1 73 ? -12.474 13.935 15.571 1.00 73.31 73 GLY A N 1
ATOM 601 C CA . GLY A 1 73 ? -12.579 13.780 14.118 1.00 73.31 73 GLY A CA 1
ATOM 602 C C . GLY A 1 73 ? -11.425 14.384 13.310 1.00 73.31 73 GLY A C 1
ATOM 603 O O . GLY A 1 73 ? -11.466 14.369 12.080 1.00 73.31 73 GLY A O 1
ATOM 604 N N . SER A 1 74 ? -10.395 14.934 13.958 1.00 79.25 74 SER A N 1
ATOM 605 C CA . SER A 1 74 ? -9.321 15.658 13.279 1.00 79.25 74 SER A CA 1
ATOM 606 C C . SER A 1 74 ? -8.224 14.705 12.813 1.00 79.25 74 SER A C 1
ATOM 608 O O . SER A 1 74 ? -7.271 14.442 13.542 1.00 79.25 74 SER A O 1
ATOM 610 N N . ILE A 1 75 ? -8.332 14.237 11.571 1.00 88.56 75 ILE A N 1
ATOM 611 C CA . ILE A 1 75 ? -7.272 13.487 10.888 1.00 88.56 75 ILE A CA 1
ATOM 612 C C . ILE A 1 75 ? -6.576 14.413 9.896 1.00 88.56 75 ILE A C 1
ATOM 614 O O . ILE A 1 75 ? -7.217 14.985 9.010 1.00 88.56 75 ILE A O 1
ATOM 618 N N . LEU A 1 76 ? -5.251 14.533 9.996 1.00 90.19 76 LEU A N 1
ATOM 619 C CA . LEU A 1 76 ? -4.467 15.242 8.986 1.00 90.19 76 LEU A CA 1
ATOM 620 C C . LEU A 1 76 ? -4.423 14.405 7.705 1.00 90.19 76 LEU A C 1
ATOM 622 O O . LEU A 1 76 ? -3.809 13.341 7.669 1.00 90.19 76 LEU A O 1
ATOM 626 N N . LYS A 1 77 ? -5.087 14.880 6.649 1.00 93.81 77 LYS A N 1
ATOM 627 C CA . LYS A 1 77 ? -5.235 14.161 5.380 1.00 93.81 77 LYS A CA 1
ATOM 628 C C . LYS A 1 77 ? -4.525 14.894 4.244 1.00 93.81 77 LYS A C 1
ATOM 630 O O . LYS A 1 77 ? -4.882 16.021 3.913 1.00 93.81 77 LYS A O 1
ATOM 635 N N . SER A 1 78 ? -3.584 14.213 3.598 1.00 96.44 78 SER A N 1
ATOM 636 C CA . SER A 1 78 ? -2.934 14.648 2.358 1.00 96.44 78 SER A CA 1
ATOM 637 C C . SER A 1 78 ? -3.095 13.560 1.300 1.00 96.44 78 SER A C 1
ATOM 639 O O . SER A 1 78 ? -2.630 12.440 1.482 1.00 96.44 78 SER A O 1
ATOM 641 N N . VAL A 1 79 ? -3.793 13.852 0.203 1.00 96.62 79 VAL A N 1
ATOM 642 C CA . VAL A 1 79 ? -4.049 12.875 -0.866 1.00 96.62 79 VAL A CA 1
ATOM 643 C C . VAL A 1 79 ? -3.595 13.463 -2.190 1.00 96.62 79 VAL A C 1
ATOM 645 O O . VAL A 1 79 ? -4.018 14.554 -2.571 1.00 96.62 79 VAL A O 1
ATOM 648 N N . HIS A 1 80 ? -2.731 12.737 -2.894 1.00 96.69 80 HIS A N 1
ATOM 649 C CA . HIS A 1 80 ? -2.235 13.141 -4.199 1.00 96.69 80 HIS A CA 1
ATOM 650 C C . HIS A 1 80 ? -3.384 13.267 -5.207 1.00 96.69 80 HIS A C 1
ATOM 652 O O . HIS A 1 80 ? -4.277 12.426 -5.260 1.00 96.69 80 HIS A O 1
ATOM 658 N N . LYS A 1 81 ? -3.316 14.285 -6.070 1.00 94.12 81 LYS A N 1
ATOM 659 C CA . LYS A 1 81 ? -4.353 14.613 -7.068 1.00 94.12 81 LYS A CA 1
ATOM 660 C C . LYS A 1 81 ? -4.689 13.496 -8.068 1.00 94.12 81 LYS A C 1
ATOM 662 O O . LYS A 1 81 ? -5.731 13.546 -8.706 1.00 94.12 81 LYS A O 1
ATOM 667 N N . ASP A 1 82 ? -3.793 12.523 -8.230 1.00 92.25 82 ASP A N 1
ATOM 668 C CA . ASP A 1 82 ? -3.974 11.398 -9.161 1.00 92.25 82 ASP A CA 1
ATOM 669 C C . ASP A 1 82 ? -4.794 10.245 -8.562 1.00 92.25 82 ASP A C 1
ATOM 671 O O . ASP A 1 82 ? -5.204 9.338 -9.290 1.00 92.25 82 ASP A O 1
ATOM 675 N N . ILE A 1 83 ? -5.057 10.286 -7.252 1.00 96.00 83 ILE A N 1
ATOM 676 C CA . ILE A 1 83 ? -5.979 9.371 -6.582 1.00 96.00 83 ILE A CA 1
ATOM 677 C C . ILE A 1 83 ? -7.405 9.800 -6.930 1.00 96.00 83 ILE A C 1
ATOM 679 O O . ILE A 1 83 ? -7.802 10.931 -6.655 1.00 96.00 83 ILE A O 1
ATOM 683 N N . LEU A 1 84 ? -8.182 8.898 -7.534 1.00 94.94 84 LEU A N 1
ATOM 684 C CA . LEU A 1 84 ? -9.522 9.216 -8.039 1.00 94.94 84 LEU A CA 1
ATOM 685 C C . LEU A 1 84 ? -10.501 9.501 -6.902 1.00 94.94 84 LEU A C 1
ATOM 687 O O . LEU A 1 84 ? -11.336 10.398 -7.001 1.00 94.94 84 LEU A O 1
ATOM 691 N N . LYS A 1 85 ? -10.421 8.708 -5.831 1.00 97.19 85 LYS A N 1
ATOM 692 C CA . LYS A 1 85 ? -11.237 8.882 -4.631 1.00 97.19 85 LYS A CA 1
ATOM 693 C C . LYS A 1 85 ? -10.520 8.295 -3.424 1.00 97.19 85 LYS A C 1
ATOM 695 O O . LYS A 1 85 ? -9.812 7.299 -3.544 1.00 97.19 85 LYS A O 1
ATOM 700 N N . PHE A 1 86 ? -10.717 8.914 -2.267 1.00 96.69 86 PHE A N 1
ATOM 701 C CA . PHE A 1 86 ? -10.200 8.421 -0.998 1.00 96.69 86 PHE A CA 1
ATOM 702 C C . PHE A 1 86 ? -11.255 8.566 0.091 1.00 96.69 86 PHE A C 1
ATOM 704 O O . PHE A 1 86 ? -11.763 9.673 0.313 1.00 96.69 86 PHE A O 1
ATOM 711 N N . GLU A 1 87 ? -11.524 7.475 0.796 1.00 96.19 87 GLU A N 1
ATOM 712 C CA . GLU A 1 87 ? -12.530 7.381 1.851 1.00 96.19 87 GLU A CA 1
ATOM 713 C C . GLU A 1 87 ? -11.931 6.774 3.118 1.00 96.19 87 GLU A C 1
ATOM 715 O O . GLU A 1 87 ? -11.070 5.899 3.056 1.00 96.19 87 GLU A O 1
ATOM 720 N N . ILE A 1 88 ? -12.405 7.252 4.265 1.00 95.50 88 ILE A N 1
ATOM 721 C CA . ILE A 1 88 ? -12.143 6.656 5.573 1.00 95.50 88 ILE A CA 1
ATOM 722 C C . ILE A 1 88 ? -13.482 6.118 6.060 1.00 95.50 88 ILE A C 1
ATOM 724 O O . ILE A 1 88 ? -14.462 6.861 6.092 1.00 95.50 88 ILE A O 1
ATOM 728 N N . ILE A 1 89 ? -13.518 4.835 6.386 1.00 94.69 89 ILE A N 1
ATOM 729 C CA . ILE A 1 89 ? -14.715 4.097 6.773 1.00 94.69 89 ILE A CA 1
ATOM 730 C C . ILE A 1 89 ? -14.428 3.503 8.147 1.00 94.69 89 ILE A C 1
ATOM 732 O O . ILE A 1 89 ? -13.518 2.690 8.296 1.00 94.69 89 ILE A O 1
ATOM 736 N N . GLU A 1 90 ? -15.167 3.938 9.159 1.00 93.25 90 GLU A N 1
ATOM 737 C CA . GLU A 1 90 ? -15.042 3.412 10.516 1.00 93.25 90 GLU A CA 1
ATOM 738 C C . GLU A 1 90 ? -16.135 2.375 10.774 1.00 93.25 90 GLU A C 1
ATOM 740 O O . GLU A 1 90 ? -17.318 2.652 10.582 1.00 93.25 90 GLU A O 1
ATOM 745 N N . ASN A 1 91 ? -15.718 1.192 11.217 1.00 90.62 91 ASN A N 1
ATOM 746 C CA . ASN A 1 91 ? -16.585 0.117 11.688 1.00 90.62 91 ASN A CA 1
ATOM 747 C C . ASN A 1 91 ? -16.370 -0.080 13.198 1.00 90.62 91 ASN A C 1
ATOM 749 O O . ASN A 1 91 ? -15.465 0.506 13.793 1.00 90.62 91 ASN A O 1
ATOM 753 N N . GLU A 1 92 ? -17.166 -0.947 13.830 1.00 88.12 92 GLU A N 1
ATOM 754 C CA . GLU A 1 92 ? -17.088 -1.174 15.283 1.00 88.12 92 GLU A CA 1
ATOM 755 C C . GLU A 1 92 ? -15.688 -1.602 15.758 1.00 88.12 92 GLU A C 1
ATOM 757 O O . GLU A 1 92 ? -15.210 -1.100 16.782 1.00 88.12 92 GLU A O 1
ATOM 762 N N . GLU A 1 93 ? -15.024 -2.465 14.979 1.00 89.06 93 GLU A N 1
ATOM 763 C CA . GLU A 1 93 ? -13.751 -3.111 15.329 1.00 89.06 93 GLU A CA 1
ATOM 764 C C . GLU A 1 93 ? -12.558 -2.682 14.456 1.00 89.06 93 GLU A C 1
ATOM 766 O O . GLU A 1 93 ? -11.430 -3.125 14.691 1.00 89.06 93 GLU A O 1
ATOM 771 N N . SER A 1 94 ? -12.762 -1.846 13.435 1.00 94.00 94 SER A N 1
ATOM 772 C CA . SER A 1 94 ? -11.711 -1.531 12.459 1.00 94.00 94 SER A CA 1
ATOM 773 C C . SER A 1 94 ? -11.881 -0.173 11.796 1.00 94.00 94 SER A C 1
ATOM 775 O O . SER A 1 94 ? -13.003 0.270 11.548 1.00 94.00 94 SER A O 1
ATOM 777 N N . LEU A 1 95 ? -10.763 0.395 11.356 1.00 95.62 95 LEU A N 1
ATOM 778 C CA . LEU A 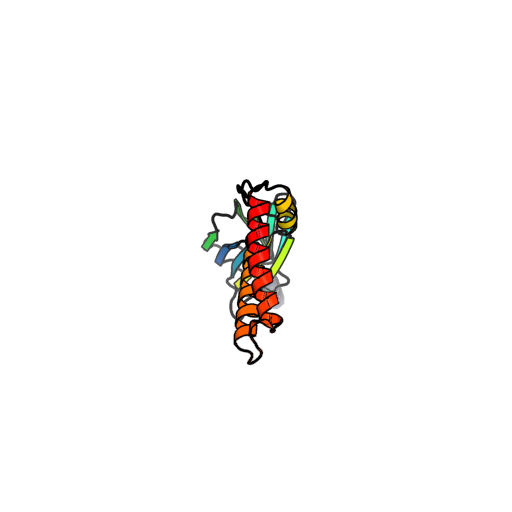1 95 ? -10.721 1.546 10.468 1.00 95.62 95 LEU A CA 1
ATOM 779 C C . LEU A 1 95 ? -10.263 1.107 9.078 1.00 95.62 95 LEU A C 1
ATOM 781 O O . LEU A 1 95 ? -9.192 0.520 8.930 1.00 95.62 95 LEU A O 1
ATOM 785 N N . GLN A 1 96 ? -11.046 1.411 8.052 1.00 97.06 96 GLN A N 1
ATOM 786 C CA . GLN A 1 96 ? -10.755 1.044 6.673 1.00 97.06 96 GLN A CA 1
ATOM 787 C C . GLN A 1 96 ? -10.516 2.291 5.821 1.00 97.06 96 GLN A C 1
ATOM 789 O O . GLN A 1 96 ? -11.258 3.269 5.880 1.00 97.06 96 GLN A O 1
ATOM 794 N N . LEU A 1 97 ? -9.460 2.257 5.015 1.00 97.44 97 LEU A N 1
ATOM 795 C CA . LEU A 1 97 ? -9.097 3.294 4.059 1.00 97.44 97 LEU A CA 1
ATOM 796 C C . LEU A 1 97 ? -9.394 2.771 2.658 1.00 97.44 97 LEU A C 1
ATOM 798 O O . LEU A 1 97 ? -8.740 1.840 2.182 1.00 97.44 97 LEU A O 1
ATOM 802 N N . GLY A 1 98 ? -10.396 3.355 2.012 1.00 97.69 98 GLY A N 1
ATOM 803 C CA . GLY A 1 98 ? -10.725 3.088 0.619 1.00 97.69 98 GLY A CA 1
ATOM 804 C C . GLY A 1 98 ? -9.918 3.996 -0.298 1.00 97.69 98 GLY A C 1
ATOM 805 O O . GLY A 1 98 ? -9.963 5.220 -0.164 1.00 97.69 98 GLY A O 1
ATOM 806 N N . ILE A 1 99 ? -9.207 3.409 -1.254 1.00 97.94 99 ILE A N 1
ATOM 807 C CA . ILE A 1 99 ? -8.398 4.119 -2.244 1.00 97.94 99 ILE A CA 1
ATOM 808 C C . ILE A 1 99 ? -8.865 3.684 -3.626 1.00 97.94 99 ILE A C 1
ATOM 810 O O . ILE A 1 99 ? -8.710 2.523 -3.995 1.00 97.94 99 ILE A O 1
ATOM 814 N N . LYS A 1 100 ? -9.418 4.614 -4.405 1.00 96.50 100 LYS A N 1
ATOM 815 C CA . LYS A 1 100 ? -9.759 4.371 -5.807 1.00 96.50 100 LYS A CA 1
ATOM 816 C C . LYS A 1 100 ? -8.663 4.919 -6.712 1.00 96.50 100 LYS A C 1
ATOM 818 O O . LYS A 1 100 ? -8.364 6.117 -6.667 1.00 96.50 100 LYS A O 1
ATOM 823 N N . SER A 1 101 ? -8.086 4.066 -7.549 1.00 92.81 101 SER A N 1
ATOM 824 C CA . SER A 1 101 ? -6.998 4.407 -8.473 1.00 92.81 101 SER A CA 1
ATOM 825 C C . SER A 1 101 ? -7.367 4.099 -9.921 1.00 92.81 101 SER A C 1
ATOM 827 O O . SER A 1 101 ? -8.322 3.382 -10.194 1.00 92.81 101 SER A O 1
ATOM 829 N N . LYS A 1 102 ? -6.628 4.694 -10.866 1.00 88.81 102 LYS A N 1
ATOM 830 C CA . LYS A 1 102 ? -6.808 4.436 -12.308 1.00 88.81 102 LYS A CA 1
ATOM 831 C C . LYS A 1 102 ? -6.373 3.028 -12.707 1.00 88.81 102 LYS A C 1
ATOM 833 O O . LYS A 1 102 ? -6.916 2.461 -13.641 1.00 88.81 102 LYS A O 1
ATOM 838 N N . GLU A 1 103 ? -5.366 2.521 -12.009 1.00 90.12 103 GLU A N 1
ATOM 839 C CA . GLU A 1 103 ? -4.765 1.215 -12.229 1.00 90.12 103 GLU A CA 1
ATOM 840 C C . GLU A 1 103 ? -5.042 0.347 -10.989 1.00 90.12 103 GLU A C 1
ATOM 842 O O . GLU A 1 103 ? -4.919 0.861 -9.867 1.00 90.12 103 GLU A O 1
ATOM 847 N N . PRO A 1 104 ? -5.404 -0.937 -11.151 1.00 91.81 104 PRO A N 1
ATOM 848 C CA . PRO A 1 104 ? -5.652 -1.839 -10.033 1.00 91.81 104 PRO A CA 1
ATOM 849 C C . PRO A 1 104 ? -4.351 -2.179 -9.300 1.00 91.81 104 PRO A C 1
ATOM 851 O O . PRO A 1 104 ? -3.283 -2.282 -9.915 1.00 91.81 104 PRO A O 1
ATOM 854 N N . ILE A 1 105 ? -4.441 -2.390 -7.987 1.00 94.31 105 ILE A N 1
ATOM 855 C CA . ILE A 1 105 ? -3.328 -2.867 -7.163 1.00 94.31 105 ILE A CA 1
ATOM 856 C C . ILE A 1 105 ? -3.268 -4.393 -7.244 1.00 94.31 105 ILE A C 1
ATOM 858 O O . ILE A 1 105 ? -4.253 -5.073 -6.975 1.00 94.31 105 ILE A O 1
ATOM 862 N N . ASP A 1 106 ? -2.104 -4.931 -7.597 1.00 91.75 106 ASP A N 1
ATOM 863 C CA . ASP A 1 106 ? -1.883 -6.381 -7.758 1.00 91.75 106 ASP A CA 1
ATOM 864 C C . ASP A 1 106 ? -1.039 -6.947 -6.609 1.00 91.75 106 ASP A C 1
ATOM 866 O O . ASP A 1 106 ? -1.218 -8.076 -6.161 1.00 91.75 106 ASP A O 1
ATOM 870 N N . GLN A 1 107 ? -0.112 -6.136 -6.097 1.00 94.19 107 GLN A N 1
ATOM 871 C CA . GLN A 1 107 ? 0.767 -6.502 -4.992 1.00 94.19 107 GLN A CA 1
ATOM 872 C C . GLN A 1 107 ? 0.801 -5.377 -3.971 1.00 94.19 107 GLN A C 1
ATOM 874 O O . GLN A 1 107 ? 0.789 -4.200 -4.326 1.00 94.19 107 GLN A O 1
AT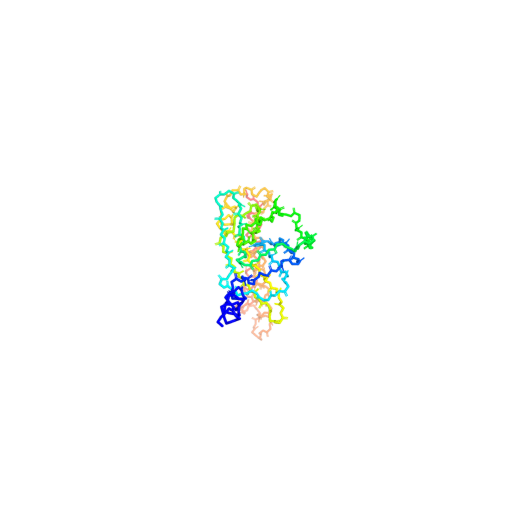OM 879 N N . PHE A 1 108 ? 0.888 -5.728 -2.695 1.00 95.56 108 PHE A N 1
ATOM 880 C CA . PHE A 1 108 ? 1.042 -4.756 -1.627 1.00 95.56 108 PHE A CA 1
ATOM 881 C C . PHE A 1 108 ? 1.921 -5.306 -0.510 1.00 95.56 108 PHE A C 1
ATOM 883 O O . PHE A 1 108 ? 2.006 -6.515 -0.301 1.00 95.56 108 PHE A O 1
ATOM 890 N N . ASN A 1 109 ? 2.573 -4.402 0.209 1.00 95.44 109 ASN A N 1
ATOM 891 C CA . ASN A 1 109 ? 3.360 -4.726 1.388 1.00 95.44 109 ASN A CA 1
ATOM 892 C C . ASN A 1 109 ? 3.209 -3.625 2.437 1.00 95.44 109 ASN A C 1
ATOM 894 O O . ASN A 1 109 ? 3.060 -2.452 2.081 1.00 95.44 109 ASN A O 1
ATOM 898 N N . PHE A 1 110 ? 3.309 -3.987 3.713 1.00 94.25 110 PHE A N 1
ATOM 899 C CA . PHE A 1 110 ? 3.344 -3.023 4.805 1.00 94.25 110 PHE A CA 1
ATOM 900 C C . PHE A 1 110 ? 4.723 -3.024 5.461 1.00 94.25 110 PHE A C 1
ATOM 902 O O . PHE A 1 110 ? 5.442 -4.021 5.481 1.00 94.25 110 PHE A O 1
ATOM 909 N N . SER A 1 111 ? 5.123 -1.880 5.992 1.00 92.56 111 SER A N 1
ATOM 910 C CA . SER A 1 111 ? 6.354 -1.759 6.763 1.00 92.56 111 SER A CA 1
ATOM 911 C C . SER A 1 111 ? 6.175 -0.735 7.868 1.00 92.56 111 SER A C 1
ATOM 913 O O . SER A 1 111 ? 5.471 0.261 7.705 1.00 92.56 111 SER A O 1
ATOM 915 N N . THR A 1 112 ? 6.822 -0.985 8.996 1.00 88.81 112 THR A N 1
ATOM 916 C CA . THR A 1 112 ? 6.834 -0.084 10.145 1.00 88.81 112 THR A CA 1
ATOM 917 C C . THR A 1 112 ? 8.273 0.381 10.352 1.00 88.81 112 THR A C 1
ATOM 919 O O . THR A 1 112 ? 9.103 -0.417 10.799 1.00 88.81 112 THR A O 1
ATOM 922 N N . PRO A 1 113 ? 8.635 1.622 9.981 1.00 84.00 113 PRO A N 1
ATOM 923 C CA . PRO A 1 113 ? 9.970 2.130 10.266 1.00 84.00 113 PRO A CA 1
ATOM 924 C C . PRO A 1 113 ? 10.224 2.112 11.780 1.00 84.00 113 PRO A C 1
ATOM 926 O O . PRO A 1 113 ? 9.350 2.471 12.568 1.00 84.00 113 PRO A O 1
ATOM 929 N N . PHE A 1 114 ? 11.425 1.689 12.184 1.00 74.06 114 PHE A N 1
ATOM 930 C CA . PHE A 1 114 ? 11.791 1.545 13.593 1.00 74.06 114 PHE A CA 1
ATOM 931 C C . PHE A 1 114 ? 11.504 2.825 14.398 1.00 74.06 114 PHE A C 1
ATOM 933 O O . PHE A 1 114 ? 11.835 3.932 13.967 1.00 74.06 114 PHE A O 1
ATOM 940 N N . ASN A 1 115 ? 10.924 2.643 15.589 1.00 63.59 115 ASN A N 1
ATOM 941 C CA . ASN A 1 115 ? 10.645 3.683 16.589 1.00 63.59 115 ASN A CA 1
ATOM 942 C C . ASN A 1 115 ? 9.622 4.752 16.177 1.00 63.59 115 ASN A C 1
ATOM 944 O O . ASN A 1 115 ? 9.619 5.846 16.745 1.00 63.59 115 ASN A O 1
ATOM 948 N N . LYS A 1 116 ? 8.754 4.462 15.204 1.00 73.19 116 LYS A N 1
ATOM 949 C CA . LYS A 1 116 ? 7.641 5.347 14.857 1.00 73.19 116 LYS A CA 1
ATOM 950 C C . LYS A 1 116 ? 6.345 4.555 14.835 1.00 73.19 116 LYS A C 1
ATOM 952 O O . LYS A 1 116 ? 6.301 3.462 14.276 1.00 73.19 116 LYS A O 1
ATOM 957 N N . ASN A 1 117 ? 5.286 5.139 15.387 1.00 91.69 117 ASN A N 1
ATOM 958 C CA . ASN A 1 117 ? 3.915 4.635 15.299 1.00 91.69 117 ASN A CA 1
ATOM 959 C C . ASN A 1 117 ? 3.396 4.906 13.878 1.00 91.69 117 ASN A C 1
ATOM 961 O O . ASN A 1 117 ? 2.437 5.636 13.660 1.00 91.69 117 ASN A O 1
ATOM 965 N N . THR A 1 118 ? 4.133 4.424 12.882 1.00 93.69 118 THR A N 1
ATOM 966 C CA . THR A 1 118 ? 3.952 4.742 11.475 1.00 93.69 118 THR A CA 1
ATOM 967 C C . THR A 1 118 ? 3.862 3.450 10.696 1.00 93.69 118 THR A C 1
ATOM 969 O O . THR A 1 118 ? 4.690 2.556 10.863 1.00 93.69 118 THR A O 1
ATOM 972 N N . ILE A 1 119 ? 2.889 3.384 9.800 1.00 94.50 119 ILE A N 1
ATOM 973 C CA . ILE A 1 119 ? 2.747 2.301 8.834 1.00 94.50 119 ILE A CA 1
ATOM 974 C C . ILE A 1 119 ? 2.962 2.896 7.451 1.00 94.50 119 ILE A C 1
ATOM 976 O O . ILE A 1 119 ? 2.383 3.925 7.106 1.00 94.50 119 ILE A O 1
ATOM 980 N N . ILE A 1 120 ? 3.795 2.243 6.654 1.00 95.69 120 ILE A N 1
ATOM 981 C CA . ILE A 1 120 ? 3.976 2.544 5.240 1.00 95.69 120 ILE A CA 1
ATOM 982 C C . ILE A 1 120 ? 3.430 1.361 4.450 1.00 95.69 120 ILE A C 1
ATOM 984 O O . ILE A 1 120 ? 4.013 0.277 4.483 1.00 95.69 120 ILE A O 1
ATOM 988 N N . ALA A 1 121 ? 2.333 1.576 3.730 1.00 96.88 121 ALA A N 1
ATOM 989 C CA . ALA A 1 121 ? 1.828 0.639 2.740 1.00 96.88 121 ALA A CA 1
ATOM 990 C C . ALA A 1 121 ? 2.382 1.003 1.361 1.00 96.88 121 ALA A C 1
ATOM 992 O O . ALA A 1 121 ? 2.212 2.128 0.887 1.00 96.88 121 ALA A O 1
ATOM 993 N N . SER A 1 122 ? 3.042 0.050 0.716 1.00 97.38 122 SER A N 1
ATOM 994 C CA . SER A 1 122 ? 3.458 0.145 -0.682 1.00 97.38 122 SER A CA 1
ATOM 995 C C . SER A 1 122 ? 2.505 -0.685 -1.522 1.00 97.38 122 SER A C 1
ATOM 997 O O . SER A 1 122 ? 2.438 -1.897 -1.344 1.00 97.38 122 SER A O 1
ATOM 999 N N . LEU A 1 123 ? 1.744 -0.025 -2.390 1.00 97.00 123 LEU A N 1
ATOM 1000 C CA . LEU A 1 123 ? 0.720 -0.627 -3.238 1.00 97.00 123 LEU A CA 1
ATOM 1001 C C . LEU A 1 123 ? 1.206 -0.561 -4.685 1.00 97.00 123 LEU A C 1
ATOM 1003 O O . LEU A 1 123 ? 1.409 0.529 -5.208 1.00 97.00 123 LEU A O 1
ATOM 1007 N N . HIS A 1 124 ? 1.415 -1.696 -5.336 1.00 95.00 124 HIS A N 1
ATOM 1008 C CA . HIS A 1 124 ? 1.967 -1.773 -6.686 1.00 95.00 124 HIS A CA 1
ATOM 1009 C C . HIS A 1 124 ? 0.864 -1.986 -7.718 1.00 95.00 124 HIS A C 1
ATOM 1011 O O . HIS A 1 124 ? 0.047 -2.903 -7.587 1.00 95.00 124 HIS A O 1
ATOM 1017 N N . PHE A 1 125 ? 0.867 -1.156 -8.763 1.00 92.75 125 PHE A N 1
ATOM 1018 C CA . PHE A 1 125 ? -0.056 -1.311 -9.884 1.00 92.75 125 PHE A CA 1
ATOM 1019 C C . PHE A 1 125 ? 0.197 -2.620 -10.629 1.00 92.75 125 PHE A C 1
ATOM 1021 O O . PHE A 1 125 ? 1.339 -3.080 -10.731 1.00 92.75 125 PHE A O 1
ATOM 1028 N N . SER A 1 126 ? -0.862 -3.199 -11.196 1.00 84.62 126 SER A N 1
ATOM 1029 C CA . SER A 1 126 ? -0.716 -4.393 -12.020 1.00 84.62 126 SER A CA 1
ATOM 1030 C C . SER A 1 126 ? 0.144 -4.107 -13.247 1.00 84.62 126 SER A C 1
ATOM 1032 O O . SER A 1 126 ? -0.140 -3.241 -14.076 1.00 84.62 126 SER A O 1
ATOM 1034 N N . THR A 1 127 ? 1.191 -4.907 -13.417 1.00 73.88 127 THR A N 1
ATOM 1035 C CA . THR A 1 127 ? 2.080 -4.831 -14.581 1.00 73.88 127 THR A CA 1
ATOM 1036 C C . THR A 1 127 ? 1.426 -5.385 -15.850 1.00 73.88 127 THR A C 1
ATOM 1038 O O . THR A 1 127 ? 1.942 -5.182 -16.951 1.00 73.88 127 THR A O 1
ATOM 1041 N N . LYS A 1 128 ? 0.251 -6.024 -15.735 1.00 65.75 128 LYS A N 1
ATOM 1042 C CA . LYS A 1 128 ? -0.531 -6.533 -16.874 1.00 65.75 128 LYS A CA 1
ATOM 1043 C C . LYS A 1 128 ? -0.929 -5.415 -17.838 1.00 65.75 128 LYS A C 1
ATOM 1045 O O . LYS A 1 128 ? -0.895 -5.621 -19.053 1.00 65.75 128 LYS A O 1
ATOM 1050 N N . ILE A 1 129 ? -1.243 -4.225 -17.322 1.00 55.62 129 ILE A N 1
ATOM 1051 C CA . ILE A 1 129 ? -1.597 -3.059 -18.144 1.00 55.62 129 ILE A CA 1
ATOM 1052 C C . ILE A 1 129 ? -0.347 -2.421 -18.757 1.00 55.62 129 ILE A C 1
ATOM 1054 O O . ILE A 1 129 ? -0.420 -1.912 -19.866 1.00 55.62 129 ILE A O 1
ATOM 1058 N N . LEU A 1 130 ? 0.836 -2.555 -18.152 1.00 55.53 130 LEU A N 1
ATOM 1059 C CA . LEU A 1 130 ? 2.092 -2.158 -18.804 1.00 55.53 130 LEU A CA 1
ATOM 1060 C C . LEU A 1 130 ? 2.439 -3.091 -19.979 1.00 55.53 130 LEU A C 1
ATOM 1062 O O . LEU A 1 130 ? 2.870 -2.629 -21.034 1.00 55.53 130 LEU A O 1
ATOM 1066 N N . ALA A 1 131 ? 2.179 -4.395 -19.839 1.00 53.56 131 ALA A N 1
ATOM 1067 C CA . ALA A 1 131 ? 2.378 -5.375 -20.910 1.00 53.56 131 ALA A CA 1
ATOM 1068 C C . ALA A 1 131 ? 1.320 -5.279 -22.031 1.00 53.56 131 ALA A C 1
ATOM 1070 O O . ALA A 1 131 ? 1.616 -5.570 -23.191 1.00 53.56 131 ALA A O 1
ATOM 1071 N N . THR A 1 132 ? 0.093 -4.858 -21.703 1.00 51.19 132 THR A N 1
ATOM 1072 C CA . THR A 1 132 ? -1.038 -4.766 -22.651 1.00 51.19 132 THR A CA 1
ATOM 1073 C C . THR A 1 132 ? -1.206 -3.363 -23.238 1.00 51.19 132 THR A C 1
ATOM 1075 O O . THR A 1 132 ? -1.526 -3.209 -24.413 1.00 51.19 132 THR A O 1
ATOM 1078 N N . GLY A 1 133 ? -0.920 -2.319 -22.465 1.00 47.09 133 GLY A N 1
ATOM 1079 C CA . GLY A 1 133 ? -0.910 -0.919 -22.892 1.00 47.09 133 GLY A CA 1
ATOM 1080 C C . GLY A 1 133 ? 0.167 -0.622 -23.936 1.00 47.09 133 GLY A C 1
ATOM 1081 O O . GLY A 1 133 ? 0.014 0.321 -24.707 1.00 47.09 133 GLY A O 1
ATOM 1082 N N . ASN A 1 134 ? 1.188 -1.479 -24.043 1.00 43.03 134 ASN A N 1
ATOM 1083 C CA . ASN A 1 134 ? 2.139 -1.466 -25.156 1.00 43.03 134 ASN A CA 1
ATOM 1084 C C . ASN A 1 134 ? 1.592 -2.107 -26.451 1.00 43.03 134 ASN A C 1
ATOM 1086 O O . ASN A 1 134 ? 2.242 -2.037 -27.486 1.00 43.03 134 ASN A O 1
ATOM 1090 N N . LYS A 1 135 ? 0.409 -2.739 -26.422 1.00 45.94 135 LYS A N 1
ATOM 1091 C CA . LYS A 1 135 ? -0.261 -3.271 -27.623 1.00 45.94 135 LYS A CA 1
ATOM 1092 C C . LYS A 1 135 ? -1.302 -2.311 -28.206 1.00 45.94 135 LYS A C 1
ATOM 1094 O O . LYS A 1 135 ? -1.499 -2.322 -29.414 1.00 45.94 135 LYS A O 1
ATOM 1099 N N . ASN A 1 136 ? -1.929 -1.467 -27.375 1.00 43.38 136 ASN A N 1
ATOM 1100 C CA . ASN A 1 136 ? -3.064 -0.625 -27.791 1.00 43.38 136 ASN A CA 1
ATOM 1101 C C . ASN A 1 136 ? -2.791 0.886 -27.766 1.00 43.38 136 ASN A C 1
ATOM 1103 O O . ASN A 1 136 ? -3.610 1.656 -28.265 1.00 43.38 136 ASN A O 1
ATOM 1107 N N . LYS A 1 137 ? -1.643 1.345 -27.250 1.00 43.72 137 LYS A N 1
ATOM 1108 C CA . LYS A 1 137 ? -1.117 2.632 -27.706 1.00 43.72 137 LYS A CA 1
ATOM 1109 C C . LYS A 1 137 ? -0.573 2.401 -29.111 1.00 43.72 137 LYS A C 1
ATOM 1111 O O . LYS A 1 137 ? 0.591 2.054 -29.281 1.00 43.72 137 LYS A O 1
ATOM 1116 N N . THR A 1 138 ? -1.393 2.669 -30.124 1.00 40.31 138 THR A N 1
ATOM 1117 C CA . THR A 1 138 ? -0.878 3.345 -31.316 1.00 40.31 138 THR A CA 1
ATOM 1118 C C . THR A 1 138 ? -0.236 4.623 -30.810 1.00 40.31 138 THR A C 1
ATOM 1120 O O . THR A 1 138 ? -0.885 5.651 -30.607 1.00 40.31 138 THR A O 1
ATOM 1123 N N . ILE A 1 139 ? 1.042 4.512 -30.465 1.00 39.66 139 ILE A N 1
ATOM 1124 C CA . ILE A 1 139 ? 1.887 5.657 -30.253 1.00 39.66 139 ILE A CA 1
ATOM 1125 C C . ILE A 1 139 ? 1.948 6.309 -31.629 1.00 39.66 139 ILE A C 1
ATOM 1127 O O . ILE A 1 139 ? 2.759 5.923 -32.461 1.00 39.66 139 ILE A O 1
ATOM 1131 N N . ASN A 1 140 ? 1.089 7.300 -31.869 1.00 38.66 140 ASN A N 1
ATOM 1132 C CA . ASN A 1 140 ? 1.340 8.319 -32.879 1.00 38.66 140 ASN A CA 1
ATOM 1133 C C . ASN A 1 140 ? 2.509 9.187 -32.382 1.00 38.66 140 ASN A C 1
ATOM 1135 O O . ASN A 1 140 ? 2.393 10.396 -32.219 1.00 38.66 140 ASN A O 1
ATOM 1139 N N . HIS A 1 141 ? 3.653 8.568 -32.098 1.00 39.66 141 HIS A N 1
ATOM 1140 C CA . HIS A 1 141 ? 4.876 9.182 -32.548 1.00 39.66 141 HIS A CA 1
ATOM 1141 C C . HIS A 1 141 ? 4.793 9.016 -34.057 1.00 39.66 141 HIS A C 1
ATOM 1143 O O . HIS A 1 141 ? 4.669 7.897 -34.552 1.00 39.66 141 HIS A O 1
ATOM 1149 N N . HIS A 1 142 ? 4.868 10.116 -34.796 1.00 39.22 142 HIS A N 1
ATOM 1150 C CA . HIS A 1 142 ? 5.662 10.062 -36.012 1.00 39.22 142 HIS A CA 1
ATOM 1151 C C . HIS A 1 142 ? 7.035 9.506 -35.596 1.00 39.22 142 HIS A C 1
ATOM 1153 O O . HIS A 1 142 ? 7.947 10.249 -35.245 1.00 39.22 142 HIS A O 1
ATOM 1159 N N . PHE A 1 143 ? 7.163 8.181 -35.547 1.00 46.78 143 PHE A N 1
ATOM 1160 C CA . PHE A 1 143 ? 8.396 7.527 -35.919 1.00 46.78 143 PHE A CA 1
ATOM 1161 C C . PHE A 1 143 ? 8.410 7.565 -37.438 1.00 46.78 143 PHE A C 1
ATOM 1163 O O . PHE A 1 143 ? 8.314 6.542 -38.104 1.00 46.78 143 PHE A O 1
ATOM 1170 N N . ASP A 1 144 ? 8.592 8.766 -37.972 1.00 51.38 144 ASP A N 1
ATOM 1171 C CA . ASP A 1 144 ? 9.255 8.905 -39.255 1.00 51.38 144 ASP A CA 1
ATOM 1172 C C . ASP A 1 144 ? 10.756 8.694 -39.000 1.00 51.38 144 ASP A C 1
ATOM 1174 O O . ASP A 1 144 ? 11.587 9.537 -39.319 1.00 51.38 144 ASP A O 1
ATOM 1178 N N . ASP A 1 145 ? 11.126 7.580 -38.361 1.00 55.75 145 ASP A N 1
ATOM 1179 C CA . ASP A 1 145 ? 12.497 7.086 -38.434 1.00 55.75 145 ASP A CA 1
ATOM 1180 C C . ASP A 1 145 ? 12.507 6.057 -39.560 1.00 55.75 145 ASP A C 1
ATOM 1182 O O . ASP A 1 145 ? 12.719 4.863 -39.378 1.00 55.75 145 ASP A O 1
ATOM 1186 N N . VAL A 1 146 ? 12.200 6.561 -40.756 1.00 61.53 146 VAL A N 1
ATOM 1187 C CA . VAL A 1 146 ? 12.680 5.987 -42.010 1.00 61.53 146 VAL A CA 1
ATOM 1188 C C . VAL A 1 146 ? 14.191 5.871 -41.772 1.00 61.53 146 VAL A C 1
ATOM 1190 O O . VAL A 1 146 ? 14.810 6.898 -41.508 1.00 61.53 146 VAL A O 1
ATOM 1193 N N . GLY A 1 147 ? 14.773 4.670 -41.654 1.00 69.62 147 GLY A N 1
ATOM 1194 C CA . GLY A 1 147 ? 16.172 4.499 -41.212 1.00 69.62 147 GLY A CA 1
ATOM 1195 C C . GLY A 1 147 ? 16.443 3.396 -40.178 1.00 69.62 147 GLY A C 1
ATOM 1196 O O . GLY A 1 147 ? 15.591 2.569 -39.862 1.00 69.62 147 GLY A O 1
ATOM 1197 N N . ILE A 1 148 ? 17.673 3.371 -39.644 1.00 82.88 148 ILE A N 1
ATOM 1198 C CA . ILE A 1 148 ? 18.046 2.513 -38.502 1.00 82.88 148 ILE A CA 1
ATOM 1199 C C . ILE A 1 148 ? 17.588 3.194 -37.212 1.00 82.88 148 ILE A C 1
ATOM 1201 O O . ILE A 1 148 ? 17.849 4.380 -37.024 1.00 82.88 148 ILE A O 1
ATOM 1205 N N . SER A 1 149 ? 17.015 2.429 -36.276 1.00 85.50 149 SER A N 1
ATOM 1206 C CA . SER A 1 149 ? 16.592 2.971 -34.981 1.00 85.50 149 SER A CA 1
ATOM 1207 C C . SER A 1 149 ? 17.734 3.676 -34.233 1.00 85.50 149 SER A C 1
ATOM 1209 O O . SER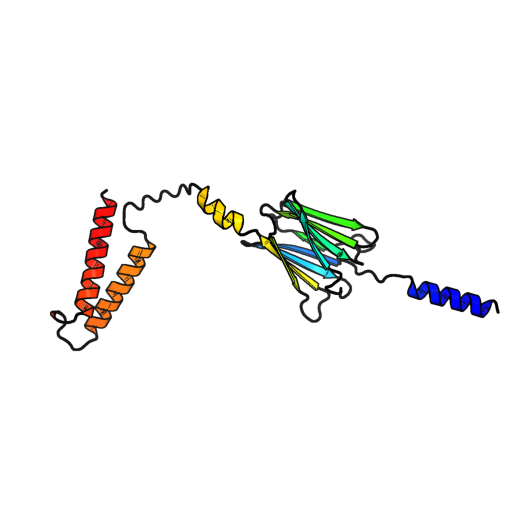 A 1 149 ? 18.875 3.198 -34.182 1.00 85.50 149 SER A O 1
ATOM 1211 N N . MET A 1 150 ? 17.412 4.800 -33.587 1.00 82.75 150 MET A N 1
ATOM 1212 C CA . MET A 1 150 ? 18.386 5.641 -32.878 1.00 82.75 150 MET A CA 1
ATOM 1213 C C . MET A 1 150 ? 19.272 4.870 -31.879 1.00 82.75 150 MET A C 1
ATOM 1215 O O . MET A 1 150 ? 20.470 5.143 -31.767 1.00 82.75 150 MET A O 1
ATOM 1219 N N . GLY A 1 151 ? 18.717 3.872 -31.181 1.00 86.44 151 GLY A N 1
ATOM 1220 C CA . GLY A 1 151 ? 19.465 3.032 -30.238 1.00 86.44 151 GLY A CA 1
ATOM 1221 C C . GLY A 1 151 ? 20.542 2.180 -30.917 1.00 86.44 151 GLY A C 1
ATOM 1222 O O . GLY A 1 151 ? 21.691 2.168 -30.475 1.00 86.44 151 GLY A O 1
ATOM 1223 N N . ILE A 1 152 ? 20.197 1.528 -32.030 1.00 86.06 152 ILE A N 1
ATOM 1224 C CA . ILE A 1 152 ? 21.129 0.693 -32.801 1.00 86.06 152 ILE A CA 1
ATOM 1225 C C . ILE A 1 152 ? 22.196 1.570 -33.470 1.00 86.06 152 ILE A C 1
ATOM 1227 O O . ILE A 1 152 ? 23.383 1.253 -33.393 1.00 86.06 152 ILE A O 1
ATOM 1231 N N . LYS A 1 153 ? 21.805 2.714 -34.051 1.00 89.00 153 LYS A N 1
ATOM 1232 C CA . LYS A 1 153 ? 22.732 3.684 -34.661 1.00 89.00 153 LYS A CA 1
ATOM 1233 C C . LYS A 1 153 ? 23.749 4.226 -33.654 1.00 89.00 153 LYS A C 1
ATOM 1235 O O . LYS A 1 153 ? 24.935 4.321 -33.966 1.00 89.00 153 LYS A O 1
ATOM 1240 N N . THR A 1 154 ? 23.296 4.562 -32.446 1.00 90.56 154 THR A N 1
ATOM 1241 C CA . THR A 1 154 ? 24.173 5.053 -31.371 1.00 90.56 154 THR A CA 1
ATOM 1242 C C . THR A 1 154 ? 25.150 3.965 -30.942 1.00 90.56 154 THR A C 1
ATOM 1244 O O . THR A 1 154 ? 26.354 4.204 -30.919 1.00 90.56 154 THR A O 1
ATOM 1247 N N . TRP A 1 155 ? 24.658 2.750 -30.690 1.00 91.69 155 TRP A N 1
ATOM 1248 C CA . TRP A 1 155 ? 25.496 1.633 -30.259 1.00 91.69 155 TRP A CA 1
ATOM 1249 C C . TRP A 1 155 ? 26.566 1.257 -31.296 1.00 91.69 155 TRP A C 1
ATOM 1251 O O . TRP A 1 155 ? 27.739 1.125 -30.947 1.00 91.69 155 TRP A O 1
ATOM 1261 N N . LEU A 1 156 ? 26.195 1.150 -32.578 1.00 94.25 156 LEU A N 1
ATOM 1262 C CA . LEU A 1 156 ? 27.130 0.820 -33.660 1.00 94.25 156 LEU A CA 1
ATOM 1263 C C . LEU A 1 156 ? 28.206 1.897 -33.847 1.00 94.25 156 LEU A C 1
ATOM 1265 O O . LEU A 1 156 ? 29.384 1.563 -33.965 1.00 94.25 156 LEU A O 1
ATOM 1269 N N . ASN A 1 157 ? 27.834 3.180 -33.816 1.00 93.25 157 ASN A N 1
ATOM 1270 C CA . ASN A 1 157 ? 28.801 4.273 -33.936 1.00 93.25 157 ASN A CA 1
ATOM 1271 C C . ASN A 1 157 ? 29.740 4.345 -32.726 1.00 93.25 157 ASN A C 1
ATOM 1273 O O . ASN A 1 157 ? 30.945 4.514 -32.905 1.00 93.25 157 ASN A O 1
ATOM 1277 N N . THR A 1 158 ? 29.230 4.164 -31.504 1.00 94.50 158 THR A N 1
ATOM 1278 C CA . THR A 1 158 ? 30.066 4.136 -30.294 1.00 94.50 158 THR A CA 1
ATOM 1279 C C . THR A 1 158 ? 31.056 2.970 -30.324 1.00 94.50 158 THR A C 1
ATOM 1281 O O . THR A 1 158 ? 32.249 3.182 -30.098 1.00 94.50 158 THR A O 1
ATOM 1284 N N . THR A 1 159 ? 30.607 1.759 -30.668 1.00 92.44 159 THR A N 1
ATOM 1285 C CA . THR A 1 159 ? 31.492 0.588 -30.789 1.00 92.44 159 THR A CA 1
ATOM 1286 C C . THR A 1 159 ? 32.504 0.761 -31.927 1.00 92.44 159 THR A C 1
ATOM 1288 O O . THR A 1 159 ? 33.685 0.465 -31.750 1.00 92.44 159 THR A O 1
ATOM 1291 N N . GLY A 1 160 ? 32.080 1.292 -33.078 1.00 93.69 160 GLY A N 1
ATOM 1292 C CA . GLY A 1 160 ? 32.953 1.557 -34.223 1.00 93.69 160 GLY A CA 1
ATOM 1293 C C . GLY A 1 160 ? 34.062 2.567 -33.910 1.00 93.69 160 GLY A C 1
ATOM 1294 O O . GLY A 1 160 ? 35.232 2.310 -34.202 1.00 93.69 160 GLY A O 1
ATOM 1295 N N . VAL A 1 161 ? 33.730 3.681 -33.248 1.00 94.12 161 VAL A N 1
ATOM 1296 C CA . VAL A 1 161 ? 34.713 4.683 -32.793 1.00 94.12 161 VAL A CA 1
ATOM 1297 C C . VAL A 1 161 ? 35.669 4.078 -31.766 1.00 94.12 161 VAL A C 1
ATOM 1299 O O . VAL A 1 161 ? 36.882 4.236 -31.899 1.00 94.12 161 VAL A O 1
ATOM 1302 N N . GLY A 1 162 ? 35.148 3.331 -30.787 1.00 93.75 162 GLY A N 1
ATOM 1303 C CA . GLY A 1 162 ? 35.964 2.664 -29.771 1.00 93.75 162 GLY A CA 1
ATOM 1304 C C . GLY A 1 162 ? 36.974 1.682 -30.370 1.00 93.75 162 GLY A C 1
ATOM 1305 O O . GLY A 1 162 ? 38.153 1.719 -30.020 1.00 93.75 162 GLY A O 1
ATOM 1306 N N . LEU A 1 163 ? 36.547 0.854 -31.328 1.00 92.50 163 LEU A N 1
ATOM 1307 C CA . LEU A 1 163 ? 37.426 -0.080 -32.040 1.00 92.50 163 LEU A CA 1
ATOM 1308 C C . LEU A 1 163 ? 38.458 0.637 -32.917 1.00 92.50 163 LEU A C 1
ATOM 1310 O O . LEU A 1 163 ? 39.613 0.217 -32.961 1.00 92.50 163 LEU A O 1
ATOM 1314 N N . THR A 1 164 ? 38.069 1.742 -33.556 1.00 91.75 164 THR A N 1
ATOM 1315 C CA . THR A 1 164 ? 38.979 2.554 -34.376 1.00 91.75 164 THR A CA 1
ATOM 1316 C C . THR A 1 164 ? 40.090 3.149 -33.514 1.00 91.75 164 THR A C 1
ATOM 1318 O O . THR A 1 164 ? 41.265 2.957 -33.816 1.00 91.75 164 THR A O 1
ATOM 1321 N N . ILE A 1 165 ? 39.739 3.793 -32.396 1.00 91.31 165 ILE A N 1
ATOM 1322 C CA . ILE A 1 165 ? 40.711 4.357 -31.447 1.00 91.31 165 ILE A CA 1
ATOM 1323 C C . ILE A 1 165 ? 41.578 3.247 -30.839 1.00 91.31 165 ILE A C 1
ATOM 1325 O O . ILE A 1 165 ? 42.794 3.396 -30.757 1.00 91.31 165 ILE A O 1
ATOM 1329 N N . SER A 1 166 ? 40.988 2.105 -30.476 1.00 88.00 166 SER A N 1
ATOM 1330 C CA . SER A 1 166 ? 41.738 0.953 -29.957 1.00 88.00 166 SER A CA 1
ATOM 1331 C C . SER A 1 166 ? 42.758 0.412 -30.966 1.00 88.00 166 SER A C 1
ATOM 1333 O O . SER A 1 166 ? 43.856 0.017 -30.573 1.00 88.00 166 SER A O 1
ATOM 1335 N N . GLY A 1 167 ? 42.428 0.430 -32.260 1.00 85.25 167 GLY A N 1
ATOM 1336 C CA . GLY A 1 167 ? 43.352 0.083 -33.336 1.00 85.25 167 GLY A CA 1
ATOM 1337 C C . GLY A 1 167 ? 44.467 1.112 -33.545 1.00 85.25 167 GLY A C 1
ATOM 1338 O O . GLY A 1 167 ? 45.583 0.711 -33.850 1.00 85.25 167 GLY A O 1
ATOM 1339 N N . LEU A 1 168 ? 44.195 2.407 -33.333 1.00 85.38 168 LEU A N 1
ATOM 1340 C CA . LEU A 1 168 ? 45.184 3.496 -33.439 1.00 85.38 168 LEU A CA 1
ATOM 1341 C C . LEU A 1 168 ? 46.223 3.490 -32.310 1.00 85.38 168 LEU A C 1
ATOM 1343 O O . LEU A 1 168 ? 47.353 3.918 -32.518 1.00 85.38 168 LEU A O 1
ATOM 1347 N N . VAL A 1 169 ? 45.834 3.042 -31.114 1.00 86.44 169 VAL A N 1
ATOM 1348 C CA . VAL A 1 169 ? 46.717 2.983 -29.932 1.00 86.44 169 VAL A CA 1
ATOM 1349 C C . VAL A 1 169 ? 47.692 1.798 -30.000 1.00 86.44 169 VAL A C 1
ATOM 1351 O O . VAL A 1 169 ? 48.683 1.770 -29.276 1.00 86.44 169 VAL A O 1
ATOM 1354 N N . ARG A 1 170 ? 47.438 0.812 -30.866 1.00 78.62 170 ARG A N 1
ATOM 1355 C CA . ARG A 1 170 ? 48.328 -0.339 -31.066 1.00 78.62 170 ARG A CA 1
ATOM 1356 C C . ARG A 1 170 ? 49.437 0.017 -32.060 1.00 78.62 170 ARG A C 1
ATOM 1358 O O . ARG A 1 170 ? 49.162 0.618 -33.090 1.00 78.62 170 ARG A O 1
ATOM 1365 N N . GLU A 1 171 ? 50.668 -0.406 -31.775 1.00 66.62 171 GLU A N 1
ATOM 1366 C CA . GLU A 1 171 ? 51.875 -0.112 -32.578 1.00 66.62 171 GLU A CA 1
ATOM 1367 C C . GLU A 1 171 ? 51.931 -0.838 -33.942 1.00 66.62 171 GLU A C 1
ATOM 1369 O O . GLU A 1 171 ? 52.870 -0.651 -34.716 1.00 66.62 171 GLU A O 1
ATOM 1374 N N . ASP A 1 172 ? 50.921 -1.648 -34.267 1.00 69.06 172 ASP A N 1
ATOM 1375 C CA . ASP A 1 172 ? 50.795 -2.306 -35.567 1.00 69.06 172 ASP A CA 1
ATOM 1376 C C . ASP A 1 172 ? 50.534 -1.280 -36.684 1.00 69.06 172 ASP A C 1
ATOM 1378 O O . ASP A 1 172 ? 49.881 -0.254 -36.477 1.00 69.06 172 ASP A O 1
ATOM 1382 N N . LYS A 1 173 ? 50.969 -1.573 -37.919 1.00 73.56 173 LYS A N 1
ATOM 1383 C CA . LYS A 1 173 ? 50.650 -0.725 -39.081 1.00 73.56 173 LYS A CA 1
ATOM 1384 C C . LYS A 1 173 ? 49.137 -0.492 -39.156 1.00 73.56 173 LYS A C 1
ATOM 1386 O O . LYS A 1 173 ? 48.356 -1.438 -39.264 1.00 73.56 173 LYS A O 1
ATOM 1391 N N . MET A 1 174 ? 48.720 0.775 -39.159 1.00 61.62 174 MET A N 1
ATOM 1392 C CA . MET A 1 174 ? 47.304 1.160 -39.059 1.00 61.62 174 MET A CA 1
ATOM 1393 C C . MET A 1 174 ? 46.417 0.537 -40.145 1.00 61.62 174 MET A C 1
ATOM 1395 O O . MET A 1 174 ? 45.282 0.149 -39.885 1.00 61.62 174 MET A O 1
ATOM 1399 N N . THR A 1 175 ? 46.950 0.367 -41.355 1.00 64.75 175 THR A N 1
ATOM 1400 C CA . THR A 1 175 ? 46.261 -0.262 -42.491 1.00 64.75 175 THR A CA 1
ATOM 1401 C C . THR A 1 175 ? 46.256 -1.791 -42.454 1.00 64.75 175 THR A C 1
ATOM 1403 O O . THR A 1 175 ? 45.608 -2.407 -43.297 1.00 64.75 175 THR A O 1
ATOM 1406 N N . GLU A 1 176 ? 46.931 -2.432 -41.502 1.00 74.31 176 GLU A N 1
ATOM 1407 C CA . GLU A 1 176 ? 46.917 -3.885 -41.283 1.00 74.31 176 GLU A CA 1
ATOM 1408 C C . GLU A 1 176 ? 46.147 -4.268 -40.009 1.00 74.31 176 GLU A C 1
ATOM 1410 O O . GLU A 1 176 ? 45.671 -5.398 -39.901 1.00 74.31 176 GLU A O 1
ATOM 1415 N N . ASN A 1 177 ? 45.913 -3.312 -39.106 1.00 83.38 177 ASN A N 1
ATOM 1416 C CA . ASN A 1 177 ? 45.234 -3.532 -37.835 1.00 83.38 177 ASN A CA 1
ATOM 1417 C C . ASN A 1 177 ? 43.744 -3.907 -38.007 1.00 83.38 177 ASN A C 1
ATOM 1419 O O . ASN A 1 177 ? 42.929 -3.133 -38.518 1.00 83.38 177 ASN A O 1
ATOM 1423 N N . PHE A 1 178 ? 43.376 -5.104 -37.535 1.00 86.62 178 PHE A N 1
ATOM 1424 C CA . PHE A 1 178 ? 42.006 -5.625 -37.612 1.00 86.62 178 PHE A CA 1
ATOM 1425 C C . PHE A 1 178 ? 40.988 -4.757 -36.857 1.00 86.62 178 PHE A C 1
ATOM 1427 O O . PHE A 1 178 ? 39.906 -4.510 -37.384 1.00 86.62 178 PHE A O 1
ATOM 1434 N N . HIS A 1 179 ? 41.324 -4.255 -35.663 1.00 84.38 179 HIS A N 1
ATOM 1435 C CA . HIS A 1 179 ? 40.418 -3.425 -34.858 1.00 84.38 179 HIS A CA 1
ATOM 1436 C C . HIS A 1 179 ? 40.139 -2.078 -35.531 1.00 84.38 179 HIS A C 1
ATOM 1438 O O . HIS A 1 179 ? 38.989 -1.641 -35.572 1.00 84.38 179 HIS A O 1
ATOM 1444 N N . PHE A 1 180 ? 41.164 -1.478 -36.142 1.00 89.25 180 PHE A N 1
ATOM 1445 C CA . PHE A 1 180 ? 41.017 -0.265 -36.943 1.00 89.25 180 PHE A CA 1
ATOM 1446 C C . PHE A 1 180 ? 40.103 -0.496 -38.158 1.00 89.25 180 PHE A C 1
ATOM 1448 O O . PHE A 1 180 ? 39.139 0.244 -38.361 1.00 89.25 180 PHE A O 1
ATOM 1455 N N . LYS A 1 181 ? 40.344 -1.568 -38.929 1.00 90.19 181 LYS A N 1
ATOM 1456 C CA . LYS A 1 181 ? 39.517 -1.932 -40.097 1.00 90.19 181 LYS A CA 1
ATOM 1457 C C . LYS A 1 181 ? 38.071 -2.237 -39.721 1.00 90.19 181 LYS A C 1
ATOM 1459 O O . LYS A 1 181 ? 37.153 -1.770 -40.393 1.00 90.19 181 LYS A O 1
ATOM 1464 N N . ALA A 1 182 ? 37.865 -3.019 -38.665 1.00 91.44 182 ALA A N 1
ATOM 1465 C CA . ALA A 1 182 ? 36.539 -3.385 -38.187 1.00 91.44 182 ALA A CA 1
ATOM 1466 C C . ALA A 1 182 ? 35.774 -2.150 -37.695 1.00 91.44 182 ALA A C 1
ATOM 1468 O O . ALA A 1 182 ? 34.619 -1.964 -38.072 1.00 91.44 182 ALA A O 1
ATOM 1469 N N . GLY A 1 183 ? 36.429 -1.271 -36.928 1.00 92.38 183 GLY A N 1
ATOM 1470 C CA . GLY A 1 183 ? 35.839 -0.023 -36.446 1.00 92.38 183 GLY A CA 1
ATOM 1471 C C . GLY A 1 183 ? 35.381 0.892 -37.582 1.00 92.38 183 GLY A C 1
ATOM 1472 O O . GLY A 1 183 ? 34.221 1.307 -37.610 1.00 92.38 183 GLY A O 1
ATOM 1473 N N . LEU A 1 184 ? 36.250 1.125 -38.571 1.00 92.56 184 LEU A N 1
ATOM 1474 C CA . LEU A 1 184 ? 35.929 1.952 -39.736 1.00 92.56 184 LEU A CA 1
ATOM 1475 C C . LEU A 1 184 ? 34.814 1.331 -40.597 1.00 92.56 184 LEU A C 1
ATOM 1477 O O . LEU A 1 184 ? 33.907 2.036 -41.040 1.00 92.56 184 LEU A O 1
ATOM 1481 N N . SER A 1 185 ? 34.843 0.007 -40.786 1.00 92.06 185 SER A N 1
ATOM 1482 C CA . SER A 1 185 ? 33.810 -0.735 -41.520 1.00 92.06 185 SER A CA 1
ATOM 1483 C C . SER A 1 185 ? 32.433 -0.618 -40.859 1.00 92.06 185 SER A C 1
ATOM 1485 O O . SER A 1 185 ? 31.442 -0.370 -41.549 1.00 92.06 185 SER A O 1
ATOM 1487 N N . ILE A 1 186 ? 32.361 -0.718 -39.527 1.00 94.94 186 ILE A N 1
ATOM 1488 C CA . ILE A 1 186 ? 31.111 -0.560 -38.770 1.00 94.94 186 ILE A CA 1
ATOM 1489 C C . ILE A 1 186 ? 30.540 0.847 -38.965 1.00 94.94 186 ILE A C 1
ATOM 1491 O O . ILE A 1 186 ? 29.352 0.977 -39.258 1.00 94.94 186 ILE A O 1
ATOM 1495 N N . ILE A 1 187 ? 31.366 1.893 -38.864 1.00 95.62 187 ILE A N 1
ATOM 1496 C CA . ILE A 1 187 ? 30.920 3.288 -39.031 1.00 95.62 187 ILE A CA 1
ATOM 1497 C C . ILE A 1 187 ? 30.374 3.518 -40.449 1.00 95.62 187 ILE A C 1
ATOM 1499 O O . ILE A 1 187 ? 29.260 4.021 -40.612 1.00 95.62 187 ILE A O 1
ATOM 1503 N N . ILE A 1 188 ? 31.124 3.110 -41.479 1.00 94.81 188 ILE A N 1
ATOM 1504 C CA . ILE A 1 188 ? 30.735 3.298 -42.886 1.00 94.81 188 ILE A CA 1
ATOM 1505 C C . ILE A 1 188 ? 29.461 2.511 -43.210 1.00 94.81 188 ILE A C 1
ATOM 1507 O O . ILE A 1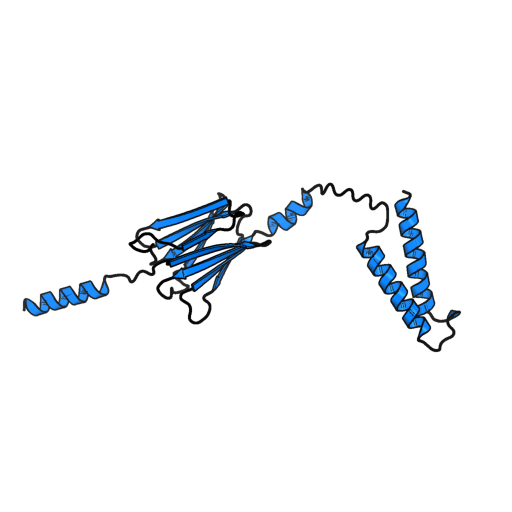 188 ? 28.531 3.056 -43.803 1.00 94.81 188 ILE A O 1
ATOM 1511 N N . THR A 1 189 ? 29.387 1.248 -42.788 1.00 93.75 189 THR A N 1
ATOM 1512 C CA . THR A 1 189 ? 28.222 0.389 -43.042 1.00 93.75 189 THR A CA 1
ATOM 1513 C C . THR A 1 189 ? 26.981 0.928 -42.336 1.00 93.75 189 THR A C 1
ATOM 1515 O O . THR A 1 189 ? 25.912 0.978 -42.939 1.00 93.75 189 THR A O 1
ATOM 1518 N N . THR A 1 190 ? 27.121 1.414 -41.099 1.00 93.50 190 THR A N 1
ATOM 1519 C CA . THR A 1 190 ? 26.019 2.040 -40.348 1.00 93.50 190 THR A CA 1
ATOM 1520 C C . THR A 1 190 ? 25.50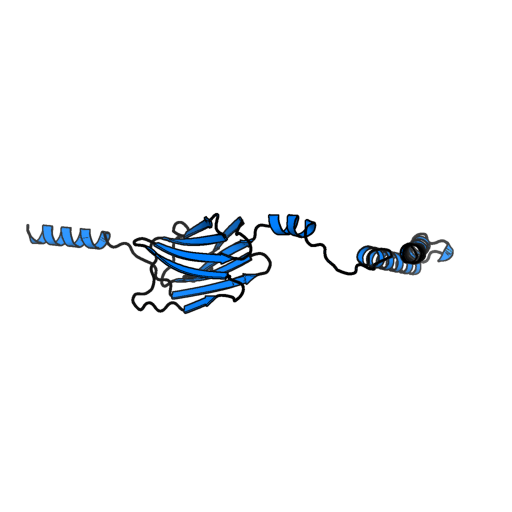4 3.289 -41.060 1.00 93.50 190 THR A C 1
ATOM 1522 O O . THR A 1 190 ? 24.295 3.460 -41.190 1.00 93.50 190 THR A O 1
ATOM 1525 N N . PHE A 1 191 ? 26.401 4.137 -41.575 1.00 91.75 191 PHE A N 1
ATOM 1526 C CA . PHE A 1 191 ? 26.025 5.329 -42.338 1.00 91.75 191 PHE A CA 1
ATOM 1527 C C . PHE A 1 191 ? 25.289 4.986 -43.641 1.00 91.75 191 PHE A C 1
ATOM 1529 O O . PHE A 1 191 ? 24.262 5.592 -43.949 1.00 91.75 191 PHE A O 1
ATOM 1536 N N . ILE A 1 192 ? 25.791 4.008 -44.402 1.00 91.88 192 ILE A N 1
ATOM 1537 C CA . ILE A 1 192 ? 25.179 3.583 -45.669 1.00 91.88 192 ILE A CA 1
ATOM 1538 C C . ILE A 1 192 ? 23.803 2.961 -45.422 1.00 91.88 192 ILE A C 1
ATOM 1540 O O . ILE A 1 192 ? 22.843 3.332 -46.093 1.00 91.88 192 ILE A O 1
ATOM 1544 N N . LEU A 1 193 ? 23.689 2.051 -44.453 1.00 89.81 193 LEU A N 1
ATOM 1545 C CA . LEU A 1 193 ? 22.427 1.387 -44.132 1.00 89.81 193 LEU A CA 1
ATOM 1546 C C . LEU A 1 193 ? 21.377 2.379 -43.623 1.00 89.81 193 LEU A C 1
ATOM 1548 O O . LEU A 1 193 ? 20.242 2.327 -44.084 1.00 89.81 193 LEU A O 1
ATOM 1552 N N . ASP A 1 194 ? 21.750 3.315 -42.745 1.00 89.56 194 ASP A N 1
ATOM 1553 C CA . ASP A 1 194 ? 20.840 4.368 -42.278 1.00 89.56 194 ASP A CA 1
ATOM 1554 C C . ASP A 1 194 ? 20.353 5.243 -43.441 1.00 89.56 194 ASP A C 1
ATOM 1556 O O . ASP A 1 194 ? 19.177 5.582 -43.501 1.00 89.56 194 ASP A O 1
ATOM 1560 N N . LYS A 1 195 ? 21.224 5.546 -44.413 1.00 87.44 195 LYS A N 1
ATOM 1561 C CA . LYS A 1 195 ? 20.868 6.323 -45.609 1.00 87.44 195 LYS A CA 1
ATOM 1562 C C . LYS A 1 195 ? 19.968 5.561 -46.588 1.00 87.44 195 LYS A C 1
ATOM 1564 O O . LYS A 1 195 ? 19.072 6.164 -47.166 1.00 87.44 195 LYS A O 1
ATOM 1569 N N . ILE A 1 196 ? 20.201 4.264 -46.794 1.00 88.25 196 ILE A N 1
ATOM 1570 C CA . ILE A 1 196 ? 19.364 3.421 -47.666 1.00 88.25 196 ILE A CA 1
ATOM 1571 C C . ILE A 1 196 ? 17.980 3.242 -47.047 1.00 88.25 196 ILE A C 1
ATOM 1573 O O . ILE A 1 196 ? 16.979 3.435 -47.729 1.00 88.25 196 ILE A O 1
ATOM 1577 N N . LEU A 1 197 ? 17.931 2.921 -45.753 1.00 84.69 197 LEU A N 1
ATOM 1578 C CA . LEU A 1 197 ? 16.684 2.711 -45.024 1.00 84.69 197 LEU A CA 1
ATOM 1579 C C . LEU A 1 197 ? 15.883 4.003 -44.842 1.00 84.69 197 LEU A C 1
ATOM 1581 O O . LEU A 1 197 ? 14.682 3.907 -44.665 1.00 84.69 197 LEU A O 1
ATOM 1585 N N . ARG A 1 198 ? 16.528 5.181 -44.906 1.00 79.69 198 ARG A N 1
ATOM 1586 C CA . ARG A 1 198 ? 15.893 6.516 -44.937 1.00 79.69 198 ARG A CA 1
ATOM 1587 C C . ARG A 1 198 ? 15.232 6.871 -46.271 1.00 79.69 198 ARG A C 1
ATOM 1589 O O . ARG A 1 198 ? 14.397 7.766 -46.300 1.00 79.69 198 ARG A O 1
ATOM 1596 N N . ASN A 1 199 ? 15.638 6.223 -47.361 1.00 71.56 199 ASN A N 1
ATOM 1597 C CA . ASN A 1 199 ? 15.204 6.544 -48.723 1.00 71.56 199 ASN A CA 1
ATOM 1598 C C . ASN A 1 199 ? 14.165 5.550 -49.286 1.00 71.56 199 ASN A C 1
ATOM 1600 O O . ASN A 1 199 ? 13.821 5.651 -50.465 1.00 71.56 199 ASN A O 1
ATOM 1604 N N . PHE A 1 200 ? 13.723 4.588 -48.473 1.00 57.44 200 PHE A N 1
ATOM 1605 C CA . PHE A 1 200 ? 12.687 3.595 -48.771 1.00 57.44 200 PHE A CA 1
ATOM 1606 C C . PHE A 1 200 ? 11.412 3.930 -48.004 1.00 57.44 200 PHE A C 1
ATOM 1608 O O . PHE A 1 200 ? 10.322 3.759 -48.591 1.00 57.44 200 PHE A O 1
#

Radius of gyration: 31.44 Å; chains: 1; bounding box: 72×27×100 Å